Protein AF-A0A7M7N3H8-F1 (afdb_monomer_lite)

Sequence (214 aa):
MTVGVASDEKVKRPQATTSGSKRSLEVGPDAEATLEGIKQNFQKTQKTLAREALQDLERLDRDRQRVIKHKFQMITQSPLFEKTLLLLQSARAHQAGLVMNIDTDDEIKLSPWYMDLKASVEEVLGKYDPDVISIFNTLSHFSLEDGKSIPQAKEKLCLLVMSMPASDLLTIPMQLAIAFVLEEIFWAAPRALAQWLHHKKVPLIIDIDLQATT

Secondary structure (DSSP, 8-state):
------------PPP---------------HHHHHHHHHHHHHHHHHHHHHHHHHHHHHHHHHHHHHHHHHHHHHHT-HHHHHHHHHHHHHHHHHHHHSS---SS---PPPHHHHHHHHHHHHHH-TT-HHHHHHHHHHGGGTT--TTTSTTHHHHHHHHHHHS-HHHHTSHHHHHHHHHIIIIIT---TTHHHHHHHHHT----S-GGGSTT-

pLDDT: mean 78.33, std 19.15, range [34.19, 97.62]

Organism: Strongylocentrotus purpuratus (NCBI:txid7668)

Foldseek 3Di:
DDDDDDDDDDDDDDDDDDDDDDDDPDPDPDVVVVVVVVVVVVVVVVVVVVVVVVVVVVVVVVVVVVVVVVVVVVLVPPPVNVVVVVVVVVVVVVLVVVVPPPPDDDPLDFDPLLVVVQVVCCVPPNDDDPVVVVVNVVCVSCRNAALVNDPPPLVVLLVVVLPDDLVQVLDPVSLVVSLSCQCVGNVHDSCSSVVSCVVVVHDDPDPSVVPPPD

Radius of gyration: 34.9 Å; chains: 1; bounding box: 71×50×100 Å

Structure (mmCIF, N/CA/C/O backbone):
data_AF-A0A7M7N3H8-F1
#
_entry.id   AF-A0A7M7N3H8-F1
#
loop_
_atom_site.group_PDB
_atom_site.id
_atom_site.type_symbol
_atom_site.label_atom_id
_atom_site.label_alt_id
_atom_site.label_comp_id
_atom_site.label_asym_id
_atom_site.label_entity_id
_atom_site.label_seq_id
_atom_site.pdbx_PDB_ins_code
_atom_site.Cartn_x
_atom_site.Cartn_y
_atom_site.Cartn_z
_atom_site.occupancy
_atom_site.B_iso_or_equiv
_atom_site.auth_seq_id
_atom_site.auth_comp_id
_atom_site.auth_asym_id
_atom_site.auth_atom_id
_atom_site.pdbx_PDB_model_num
ATOM 1 N N . MET A 1 1 ? 1.313 27.446 36.545 1.00 42.88 1 MET A N 1
ATOM 2 C CA . MET A 1 1 ? -0.162 27.495 36.608 1.00 42.88 1 MET A CA 1
ATOM 3 C C . MET A 1 1 ? -0.603 26.502 37.663 1.00 42.88 1 MET A C 1
ATOM 5 O O . MET A 1 1 ? -0.357 25.315 37.513 1.00 42.88 1 MET A O 1
ATOM 9 N N . THR A 1 2 ? -1.115 27.013 38.773 1.00 37.91 2 THR A N 1
ATOM 10 C CA . THR A 1 2 ? -1.563 26.269 39.952 1.00 37.91 2 THR A CA 1
ATOM 11 C C . THR A 1 2 ? -3.013 25.835 39.753 1.00 37.91 2 THR A C 1
ATOM 13 O O . THR A 1 2 ? -3.874 26.677 39.513 1.00 37.91 2 THR A O 1
ATOM 16 N N . VAL A 1 3 ? -3.293 24.534 39.838 1.00 42.09 3 VAL A N 1
ATOM 17 C CA . VAL A 1 3 ? -4.665 24.006 39.850 1.00 42.09 3 VAL A CA 1
ATOM 18 C C . VAL A 1 3 ? -4.979 23.592 41.281 1.00 42.09 3 VAL A C 1
ATOM 20 O O . VAL A 1 3 ? -4.421 22.625 41.793 1.00 42.09 3 VAL A O 1
ATOM 23 N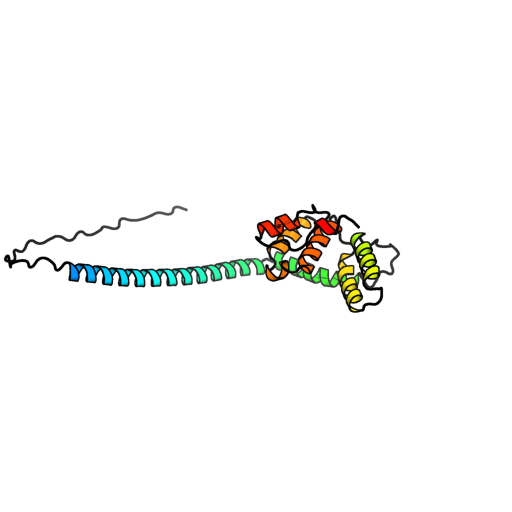 N . GLY A 1 4 ? -5.819 24.390 41.940 1.00 40.97 4 GLY A N 1
ATOM 24 C CA . GLY A 1 4 ? -6.391 24.081 43.245 1.00 40.97 4 GLY A CA 1
ATOM 25 C C . GLY A 1 4 ? -7.568 23.119 43.102 1.00 40.97 4 GLY A C 1
ATOM 26 O O . GLY A 1 4 ? -8.392 23.275 42.204 1.00 40.97 4 GLY A O 1
ATOM 27 N N . VAL A 1 5 ? -7.646 22.140 44.003 1.00 47.03 5 VAL A N 1
ATOM 28 C CA . VAL A 1 5 ? -8.788 21.230 44.140 1.00 47.03 5 VAL A CA 1
ATOM 29 C C . VAL A 1 5 ? -9.435 21.514 45.497 1.00 47.03 5 VAL A C 1
ATOM 31 O O . VAL A 1 5 ? -8.914 21.139 46.542 1.00 47.03 5 VAL A O 1
ATOM 34 N N . ALA A 1 6 ? -10.537 22.259 45.452 1.00 43.78 6 ALA A N 1
ATOM 35 C CA . ALA A 1 6 ? -11.574 22.376 46.481 1.00 43.78 6 ALA A CA 1
ATOM 36 C C . ALA A 1 6 ? -12.612 21.256 46.231 1.00 43.78 6 ALA A C 1
ATOM 38 O O . ALA A 1 6 ? -12.740 20.824 45.090 1.00 43.78 6 ALA A O 1
ATOM 39 N N . SER A 1 7 ? -13.433 20.737 47.142 1.00 47.06 7 SER A N 1
ATOM 40 C CA . SER A 1 7 ? -13.651 20.869 48.585 1.00 47.06 7 SER A CA 1
ATOM 41 C C . SER A 1 7 ? -14.563 19.697 49.002 1.00 47.06 7 SER A C 1
ATOM 43 O O . SER A 1 7 ? -15.235 19.102 48.162 1.00 47.06 7 SER A O 1
ATOM 45 N N . ASP A 1 8 ? -14.587 19.410 50.303 1.00 47.62 8 ASP A N 1
ATOM 46 C CA . ASP A 1 8 ? -15.389 18.402 51.008 1.00 47.62 8 ASP A CA 1
ATOM 47 C C . ASP A 1 8 ? -16.876 18.310 50.617 1.00 47.62 8 ASP A C 1
ATOM 49 O O . ASP A 1 8 ? -17.642 19.267 50.765 1.00 47.62 8 ASP A O 1
ATOM 53 N N . GLU A 1 9 ? -17.322 17.097 50.280 1.00 50.28 9 GLU A N 1
ATOM 54 C CA . GLU A 1 9 ? -18.738 16.734 50.197 1.00 50.28 9 GLU A CA 1
ATOM 55 C C . GLU A 1 9 ? -19.201 16.149 51.546 1.00 50.28 9 GLU A C 1
ATOM 57 O O . GLU A 1 9 ? -18.978 14.985 51.887 1.00 50.28 9 GLU A O 1
ATOM 62 N N . LYS A 1 10 ? -19.831 17.000 52.366 1.00 46.31 10 LYS A N 1
ATOM 63 C CA . LYS A 1 10 ? -20.454 16.625 53.645 1.00 46.31 10 LYS A CA 1
ATOM 64 C C . LYS A 1 10 ? -21.673 15.726 53.413 1.00 46.31 10 LYS A C 1
ATOM 66 O O . LYS A 1 10 ? -22.776 16.211 53.162 1.00 46.31 10 LYS A O 1
ATOM 71 N N . VAL A 1 11 ? -21.502 14.424 53.616 1.00 50.16 11 VAL A N 1
ATOM 72 C CA . VAL A 1 11 ? -22.606 13.459 53.715 1.00 50.16 11 VAL A CA 1
ATOM 73 C C . VAL A 1 11 ? -23.417 13.726 54.991 1.00 50.16 11 VAL A C 1
ATOM 75 O O . VAL A 1 11 ? -22.941 13.562 56.116 1.00 50.16 11 VAL A O 1
ATOM 78 N N . LYS A 1 12 ? -24.668 14.164 54.819 1.00 48.69 12 LYS A N 1
ATOM 79 C CA . LYS A 1 12 ? -25.610 14.483 55.900 1.00 48.69 12 LYS A CA 1
ATOM 80 C C . LYS A 1 12 ? -26.291 13.193 56.383 1.00 48.69 12 LYS A C 1
ATOM 82 O O . LYS A 1 12 ? -27.132 12.629 55.691 1.00 48.69 12 LYS A O 1
ATOM 87 N N . ARG A 1 13 ? -25.912 12.716 57.572 1.00 45.25 13 ARG A N 1
ATOM 88 C CA . ARG A 1 13 ? -26.515 11.548 58.244 1.00 45.25 13 ARG A CA 1
ATOM 89 C C . ARG A 1 13 ? -27.945 11.885 58.716 1.00 45.25 13 ARG A C 1
ATOM 91 O O . ARG A 1 13 ? -28.103 12.915 59.375 1.00 45.25 13 ARG A O 1
ATOM 98 N N . PRO A 1 14 ? -28.973 11.058 58.451 1.00 46.44 14 PRO A N 1
ATOM 99 C CA . PRO A 1 14 ? -30.301 11.264 59.027 1.00 46.44 14 PRO A CA 1
ATOM 100 C C . PRO A 1 14 ? -30.303 10.955 60.531 1.00 46.44 14 PRO A C 1
ATOM 102 O O . PRO A 1 14 ? -29.773 9.930 60.962 1.00 46.44 14 PRO A O 1
ATOM 105 N N . GLN A 1 15 ? -30.907 11.843 61.325 1.00 49.59 15 GLN A N 1
ATOM 106 C CA . GLN A 1 15 ? -31.220 11.613 62.736 1.00 49.59 15 GLN A CA 1
ATOM 107 C C . GLN A 1 15 ? -32.468 10.730 62.846 1.00 49.59 15 GLN A C 1
ATOM 109 O O . GLN A 1 15 ? -33.506 11.052 62.272 1.00 49.59 15 GLN A O 1
ATOM 114 N N . ALA A 1 16 ? -32.368 9.634 63.596 1.00 42.56 16 ALA A N 1
ATOM 115 C CA . ALA A 1 16 ? -33.508 8.799 63.947 1.00 42.56 16 ALA A CA 1
ATOM 116 C C . ALA A 1 16 ? -34.225 9.402 65.163 1.00 42.56 16 ALA A C 1
ATOM 118 O O . ALA A 1 16 ? -33.671 9.447 66.262 1.00 42.56 16 ALA A O 1
ATOM 119 N N . THR A 1 17 ? -35.454 9.871 64.959 1.00 45.34 17 THR A N 1
ATOM 120 C CA . THR A 1 17 ? -36.384 10.226 66.029 1.00 45.34 17 THR A CA 1
ATOM 121 C C . THR A 1 17 ? -37.061 8.965 66.553 1.00 45.34 17 THR A C 1
ATOM 123 O O . THR A 1 17 ? -37.659 8.181 65.817 1.00 45.34 17 THR A O 1
ATOM 126 N N . THR A 1 18 ? -36.942 8.764 67.858 1.00 47.72 18 THR A N 1
ATOM 127 C CA . THR A 1 18 ? -37.649 7.754 68.635 1.00 47.72 18 THR A CA 1
ATOM 128 C C . THR A 1 18 ? -39.117 8.152 68.780 1.00 47.72 18 THR A C 1
ATOM 130 O O . THR A 1 18 ? -39.447 9.190 69.345 1.00 47.72 18 THR A O 1
ATOM 133 N N . SER A 1 19 ? -40.017 7.309 68.281 1.00 44.16 19 SER A N 1
ATOM 134 C CA . SER A 1 19 ? -41.453 7.384 68.547 1.00 44.16 19 SER A CA 1
ATOM 135 C C . SER A 1 19 ? -41.984 5.958 68.607 1.00 44.16 19 SER A C 1
ATOM 137 O O . SER A 1 19 ? -41.937 5.218 67.625 1.00 44.16 19 SER A O 1
ATOM 139 N N . GLY A 1 20 ? -42.382 5.546 69.810 1.00 49.34 20 GLY A N 1
ATOM 140 C CA . GLY A 1 20 ? -42.853 4.201 70.099 1.00 49.34 20 GLY A CA 1
ATOM 141 C C . GLY A 1 20 ? -44.147 3.896 69.355 1.00 49.34 20 GLY A C 1
ATOM 142 O O . GLY A 1 20 ? -45.139 4.608 69.497 1.00 49.34 20 GLY A O 1
ATOM 143 N N . SER A 1 21 ? -44.142 2.795 68.610 1.00 42.41 21 SER A N 1
ATOM 144 C CA . SER A 1 21 ? -45.344 2.209 68.033 1.00 42.41 21 SER A CA 1
ATOM 145 C C . SER A 1 21 ? -45.454 0.746 68.446 1.00 42.41 21 SER A C 1
ATOM 147 O O . SER A 1 21 ? -44.468 0.017 68.559 1.00 42.41 21 SER A O 1
ATOM 149 N N . LYS A 1 22 ? -46.684 0.372 68.778 1.00 47.50 22 LYS A N 1
ATOM 150 C CA . LYS A 1 22 ? -47.100 -0.857 69.449 1.00 47.50 22 LYS A CA 1
ATOM 151 C C . LYS A 1 22 ? -46.698 -2.100 68.647 1.00 47.50 22 LYS A C 1
ATOM 153 O O . LYS A 1 22 ? -46.965 -2.178 67.450 1.00 47.50 22 LYS A O 1
ATOM 158 N N . ARG A 1 23 ? -46.126 -3.089 69.351 1.00 51.66 23 ARG A N 1
ATOM 159 C CA . ARG A 1 23 ? -45.891 -4.463 68.874 1.00 51.66 23 ARG A CA 1
ATOM 160 C C . ARG A 1 23 ? -47.193 -5.045 68.324 1.00 51.66 23 ARG A C 1
ATOM 162 O O . ARG A 1 23 ? -48.060 -5.466 69.085 1.00 51.66 23 ARG A O 1
ATOM 169 N N . SER A 1 24 ? -47.289 -5.054 67.004 1.00 47.75 24 SER A N 1
ATOM 170 C CA . SER A 1 24 ? -48.175 -5.931 66.245 1.00 47.75 24 SER A CA 1
ATOM 171 C C . SER A 1 24 ? -47.326 -7.139 65.854 1.00 47.75 24 SER A C 1
ATOM 173 O O . SER A 1 24 ? -46.154 -6.954 65.534 1.00 47.75 24 SER A O 1
ATOM 175 N N . LEU A 1 25 ? -47.867 -8.355 65.960 1.00 47.16 25 LEU A N 1
ATOM 176 C CA . LEU A 1 25 ? -47.174 -9.590 65.583 1.00 47.16 25 LEU A CA 1
ATOM 177 C C . LEU A 1 25 ? -46.591 -9.450 64.168 1.00 47.16 25 LEU A C 1
ATOM 179 O O . LEU A 1 25 ? -47.339 -9.365 63.195 1.00 47.16 25 LEU A O 1
ATOM 183 N N . GLU A 1 26 ? -45.263 -9.404 64.074 1.00 52.59 26 GLU A N 1
ATOM 184 C CA . GLU A 1 26 ? -44.542 -9.357 62.807 1.00 52.59 26 GLU A CA 1
ATOM 185 C C . GLU A 1 26 ? -44.658 -10.723 62.132 1.00 52.59 26 GLU A C 1
ATOM 187 O O . GLU A 1 26 ? -44.003 -11.696 62.508 1.00 52.59 26 GLU A O 1
ATOM 192 N N . VAL A 1 27 ? -45.530 -10.793 61.128 1.00 59.12 27 VAL A N 1
ATOM 193 C CA . VAL A 1 27 ? -45.396 -11.759 60.041 1.00 59.12 27 VAL A CA 1
ATOM 194 C C . VAL A 1 27 ? -44.020 -11.492 59.435 1.00 59.12 27 VAL A C 1
ATOM 196 O O . VAL A 1 27 ? -43.773 -10.391 58.940 1.00 59.12 27 VAL A O 1
ATOM 199 N N . GLY A 1 28 ? -43.102 -12.451 59.578 1.00 61.66 28 GLY A N 1
ATOM 200 C CA . GLY A 1 28 ? -41.735 -12.322 59.081 1.00 61.66 28 GLY A CA 1
ATOM 201 C C . GLY A 1 28 ? -41.738 -11.882 57.613 1.00 61.66 28 GLY A C 1
ATOM 202 O O . GLY A 1 28 ? -42.626 -12.307 56.870 1.00 61.66 28 GLY A O 1
ATOM 203 N N . PRO A 1 29 ? -40.803 -11.006 57.203 1.00 64.75 29 PRO A N 1
ATOM 204 C CA . PRO A 1 29 ? -40.771 -10.477 55.849 1.00 64.75 29 PRO A CA 1
ATOM 205 C C . PRO A 1 29 ? -40.782 -11.639 54.863 1.00 64.75 29 PRO A C 1
ATOM 207 O O . PRO A 1 29 ? -39.933 -12.528 54.931 1.00 64.75 29 PRO A O 1
ATOM 210 N N . ASP A 1 30 ? -41.782 -11.634 53.988 1.00 79.69 30 ASP A N 1
ATOM 211 C CA . ASP A 1 30 ? -41.955 -12.657 52.973 1.00 79.69 30 ASP A CA 1
ATOM 212 C C . ASP A 1 30 ? -40.698 -12.679 52.089 1.00 79.69 30 ASP A C 1
ATOM 214 O O . ASP A 1 30 ? -40.379 -11.726 51.361 1.00 79.69 30 ASP A O 1
ATOM 218 N N . ALA A 1 31 ? -39.908 -13.741 52.251 1.00 83.06 31 ALA A N 1
ATOM 219 C CA . ALA A 1 31 ? -38.607 -13.886 51.611 1.00 83.06 31 ALA A CA 1
ATOM 220 C C . ALA A 1 31 ? -38.750 -13.884 50.083 1.00 83.06 31 ALA A C 1
ATOM 222 O O . ALA A 1 31 ? -37.866 -13.398 49.374 1.00 83.06 31 ALA A O 1
ATOM 223 N N . GLU A 1 32 ? -39.889 -14.365 49.584 1.00 84.19 32 GLU A N 1
ATOM 224 C CA . GLU A 1 32 ? -40.189 -14.456 48.162 1.00 84.19 32 GLU A CA 1
ATOM 225 C C . GLU A 1 32 ? -40.491 -13.073 47.564 1.00 84.19 32 GLU A C 1
ATOM 227 O O . GLU A 1 32 ? -39.907 -12.690 46.547 1.00 84.19 32 GLU A O 1
ATOM 232 N N . ALA A 1 33 ? -41.283 -12.253 48.264 1.00 85.50 33 ALA A N 1
ATOM 233 C CA . ALA A 1 33 ? -41.541 -10.864 47.878 1.00 85.50 33 ALA A CA 1
ATOM 234 C C . ALA A 1 33 ? -40.261 -10.006 47.895 1.00 85.50 33 ALA A C 1
ATOM 236 O O . ALA A 1 33 ? -40.048 -9.159 47.021 1.00 85.50 33 ALA A O 1
ATOM 237 N N . THR A 1 34 ? -39.373 -10.253 48.862 1.00 87.88 34 THR A N 1
ATOM 238 C CA . THR A 1 34 ? -38.080 -9.558 48.961 1.00 87.88 34 THR A CA 1
ATOM 239 C C . THR A 1 34 ? -37.160 -9.928 47.795 1.00 87.88 34 THR A C 1
ATOM 241 O O . THR A 1 34 ? -36.543 -9.050 47.186 1.00 87.88 34 THR A O 1
ATOM 244 N N . LEU A 1 35 ? -37.098 -11.215 47.435 1.00 91.12 35 LEU A N 1
ATOM 245 C CA . LEU A 1 35 ? -36.308 -11.703 46.305 1.00 91.12 35 LEU A CA 1
ATOM 246 C C . LEU A 1 35 ? -36.791 -11.105 44.976 1.00 91.12 35 LEU A C 1
ATOM 248 O O . LEU A 1 35 ? -35.974 -10.680 44.155 1.00 91.12 35 LEU A O 1
ATOM 252 N N . GLU A 1 36 ? -38.105 -11.034 44.771 1.00 92.44 36 GLU A N 1
ATOM 253 C CA . GLU A 1 36 ? -38.679 -10.473 43.548 1.00 92.44 36 GLU A CA 1
ATOM 254 C C . GLU A 1 36 ? -38.426 -8.960 43.445 1.00 92.44 36 GLU A C 1
ATOM 256 O O . GLU A 1 36 ? -38.064 -8.452 42.379 1.00 92.44 36 GLU A O 1
ATOM 261 N N . GLY A 1 37 ? -38.479 -8.245 44.574 1.00 93.50 37 GLY A N 1
ATOM 262 C CA . GLY A 1 37 ? -38.067 -6.843 44.655 1.00 93.50 37 GLY A CA 1
ATOM 263 C C . GLY A 1 37 ? -36.597 -6.633 44.269 1.00 93.50 37 GLY A C 1
ATOM 264 O O . GLY A 1 37 ? -36.278 -5.721 43.501 1.00 93.50 37 GLY A O 1
ATOM 265 N N . ILE A 1 38 ? -35.696 -7.506 44.733 1.00 94.88 38 ILE A N 1
ATOM 266 C CA . ILE A 1 38 ? -34.271 -7.459 44.370 1.00 94.88 38 ILE A CA 1
ATOM 267 C C . ILE A 1 38 ? -34.078 -7.720 42.872 1.00 94.88 38 ILE A C 1
ATOM 269 O O . ILE A 1 38 ? -33.338 -6.977 42.225 1.00 94.88 38 ILE A O 1
ATOM 273 N N . LYS A 1 39 ? -34.766 -8.712 42.289 1.00 95.25 39 LYS A N 1
ATOM 274 C CA . LYS A 1 39 ? -34.696 -8.992 40.843 1.00 95.25 39 LYS A CA 1
ATOM 275 C C . LYS A 1 39 ? -35.168 -7.807 40.008 1.00 95.25 39 LYS A C 1
ATOM 277 O O . LYS A 1 39 ? -34.484 -7.421 39.059 1.00 95.25 39 LYS A O 1
ATOM 282 N N . GLN A 1 40 ? -36.300 -7.199 40.364 1.00 96.19 40 GLN A N 1
ATOM 283 C CA . GLN A 1 40 ? -36.806 -6.022 39.655 1.00 96.19 40 GLN A CA 1
ATOM 284 C C . GLN A 1 40 ? -35.849 -4.834 39.762 1.00 96.19 40 GLN A C 1
ATOM 286 O O . GLN A 1 40 ? -35.605 -4.149 38.766 1.00 96.19 40 GLN A O 1
ATOM 291 N N . ASN A 1 41 ? -35.277 -4.598 40.945 1.00 96.00 41 ASN A N 1
ATOM 292 C CA . ASN A 1 41 ? -34.286 -3.543 41.138 1.00 96.00 41 ASN A CA 1
ATOM 293 C C . ASN A 1 41 ? -33.024 -3.811 40.316 1.00 96.00 41 ASN A C 1
ATOM 295 O O . ASN A 1 41 ? -32.553 -2.912 39.625 1.00 96.00 41 ASN A O 1
ATOM 299 N N . PHE A 1 42 ? -32.529 -5.050 40.300 1.00 96.94 42 PHE A N 1
ATOM 300 C CA . PHE A 1 42 ? -31.380 -5.436 39.487 1.00 96.94 42 PHE A CA 1
ATOM 301 C C . PHE A 1 42 ? -31.636 -5.214 37.992 1.00 96.94 42 PHE A C 1
ATOM 303 O O . PHE A 1 42 ? -30.812 -4.601 37.318 1.00 96.94 42 PHE A O 1
ATOM 310 N N . GLN A 1 43 ? -32.799 -5.621 37.474 1.00 96.56 43 GLN A N 1
ATOM 311 C CA . GLN A 1 43 ? -33.161 -5.392 36.071 1.00 96.56 43 GLN A CA 1
ATOM 312 C C . GLN A 1 43 ? -33.277 -3.901 35.728 1.00 96.56 43 GLN A C 1
ATOM 314 O O . GLN A 1 43 ? -32.887 -3.488 34.634 1.00 96.56 43 GLN A O 1
ATOM 319 N N . LYS A 1 44 ? -33.803 -3.077 36.643 1.00 96.88 44 LYS A N 1
ATOM 320 C CA . LYS A 1 44 ? -33.842 -1.618 36.465 1.00 96.88 44 LYS A CA 1
ATOM 321 C C . LYS A 1 44 ? -32.432 -1.043 36.401 1.00 96.88 44 LYS A C 1
ATOM 323 O O . LYS A 1 44 ? -32.124 -0.341 35.443 1.00 96.88 44 LYS A O 1
ATOM 328 N N . THR A 1 45 ? -31.570 -1.393 37.354 1.00 96.75 45 THR A N 1
ATOM 329 C CA . THR A 1 45 ? -30.170 -0.948 37.379 1.00 96.75 45 THR A CA 1
ATOM 330 C C . THR A 1 45 ? -29.421 -1.391 36.126 1.00 96.75 45 THR A C 1
ATOM 332 O O . THR A 1 45 ? -28.739 -0.582 35.507 1.00 96.75 45 THR A O 1
ATOM 335 N N . GLN A 1 46 ? -29.608 -2.639 35.688 1.00 97.62 46 GLN A N 1
ATOM 336 C CA . GLN A 1 46 ? -29.007 -3.171 34.466 1.00 97.62 46 GLN A CA 1
ATOM 337 C C . GLN A 1 46 ? -29.422 -2.364 33.227 1.00 97.62 46 GLN A C 1
ATOM 339 O O . GLN A 1 46 ? -28.575 -2.015 32.407 1.00 97.62 46 GLN A O 1
ATOM 344 N N . LYS A 1 47 ? -30.714 -2.033 33.091 1.00 97.12 47 LYS A N 1
ATOM 345 C CA . LYS A 1 47 ? -31.219 -1.219 31.972 1.00 97.12 47 LYS A CA 1
ATOM 346 C C . LYS A 1 47 ? -30.685 0.211 32.007 1.00 97.12 47 LYS A C 1
ATOM 348 O O . LYS A 1 47 ? -30.361 0.751 30.951 1.00 97.12 47 LYS A O 1
ATOM 353 N N . THR A 1 48 ? -30.594 0.818 33.189 1.00 97.31 48 THR A N 1
ATOM 354 C CA . THR A 1 48 ? -30.025 2.164 33.354 1.00 97.31 48 THR A CA 1
ATOM 355 C C . THR A 1 48 ? -28.554 2.180 32.955 1.00 97.31 48 THR A C 1
ATOM 357 O O . THR A 1 48 ? -28.170 2.979 32.107 1.00 97.31 48 THR A O 1
ATOM 360 N N . LEU A 1 49 ? -27.766 1.228 33.459 1.00 96.81 49 LEU A N 1
ATOM 361 C CA . LEU A 1 49 ? -26.335 1.137 33.174 1.00 96.81 49 LEU A CA 1
ATOM 362 C C . LEU A 1 49 ? -26.055 0.870 31.687 1.00 96.81 49 LEU A C 1
ATOM 364 O O . LEU A 1 49 ? -25.161 1.473 31.103 1.00 96.81 49 LEU A O 1
ATOM 368 N N . ALA A 1 50 ? -26.859 0.020 31.039 1.00 96.62 50 ALA A N 1
ATOM 369 C CA . ALA A 1 50 ? -26.756 -0.212 29.598 1.00 96.62 50 ALA A CA 1
ATOM 370 C C . ALA A 1 50 ? -27.058 1.055 28.779 1.00 96.62 50 ALA A C 1
ATOM 372 O O . ALA A 1 50 ? -26.392 1.323 27.780 1.00 96.62 50 ALA A O 1
ATOM 373 N N . ARG A 1 51 ? -28.050 1.852 29.199 1.00 97.50 51 ARG A N 1
ATOM 374 C CA . ARG A 1 51 ? -28.385 3.120 28.540 1.00 97.50 51 ARG A CA 1
ATOM 375 C C . ARG A 1 51 ? -27.269 4.153 28.702 1.00 97.50 51 ARG A C 1
ATOM 377 O O . ARG A 1 51 ? -26.937 4.816 27.725 1.00 97.50 51 ARG A O 1
ATOM 384 N N . GLU A 1 52 ? -26.704 4.276 29.898 1.00 96.75 52 GLU A N 1
ATOM 385 C CA . GLU A 1 52 ? -25.577 5.178 30.170 1.00 96.75 52 GLU A CA 1
ATOM 386 C C . GLU A 1 52 ? -24.348 4.790 29.338 1.00 96.75 52 GLU A C 1
ATOM 388 O O . GLU A 1 52 ? -23.790 5.636 28.645 1.00 96.75 52 GLU A O 1
ATOM 393 N N . ALA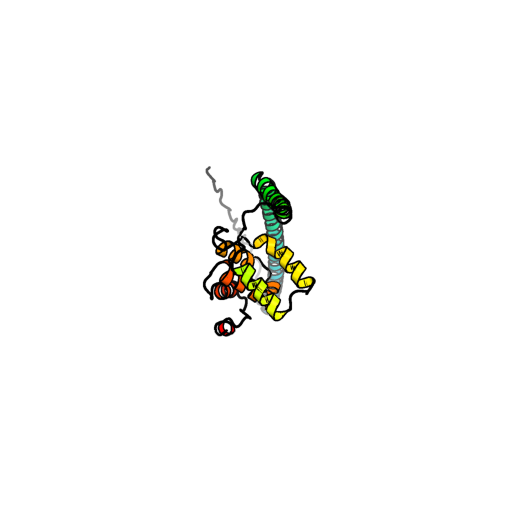 A 1 53 ? -24.008 3.498 29.282 1.00 96.69 53 ALA A N 1
ATOM 394 C CA . ALA A 1 53 ? -22.896 3.008 28.469 1.00 96.69 53 ALA A CA 1
ATOM 395 C C . ALA A 1 53 ? -23.068 3.315 26.968 1.00 96.69 53 ALA A C 1
ATOM 397 O O . ALA A 1 53 ? -22.107 3.687 26.295 1.00 96.69 53 ALA A O 1
ATOM 398 N N . LEU A 1 54 ? -24.290 3.191 26.434 1.00 96.50 54 LEU A N 1
ATOM 399 C CA . LEU A 1 54 ? -24.581 3.550 25.041 1.00 96.50 54 LEU A CA 1
ATOM 400 C C . LEU A 1 54 ? -24.441 5.057 24.794 1.00 96.50 54 LEU A C 1
ATOM 402 O O . LEU A 1 54 ? -23.857 5.456 23.788 1.00 96.50 54 LEU A O 1
ATOM 406 N N . GLN A 1 55 ? -24.925 5.894 25.714 1.00 97.44 55 GLN A N 1
ATOM 407 C CA . GLN A 1 55 ? -24.764 7.347 25.607 1.00 97.44 55 GLN A CA 1
ATOM 408 C C . GLN A 1 55 ? -23.293 7.771 25.666 1.00 97.44 55 GLN A C 1
ATOM 410 O O . GLN A 1 55 ? -22.879 8.645 24.902 1.00 97.44 55 GLN A O 1
ATOM 415 N N . ASP A 1 56 ? -22.494 7.133 26.519 1.00 96.38 56 ASP A N 1
ATOM 416 C CA . ASP A 1 56 ? -21.060 7.400 26.613 1.00 96.38 56 ASP A CA 1
ATOM 417 C C . ASP A 1 56 ? -20.313 6.971 25.349 1.00 96.38 56 ASP A C 1
ATOM 419 O O . ASP A 1 56 ? -19.459 7.713 24.861 1.00 96.38 56 ASP A O 1
ATOM 423 N N . LEU A 1 57 ? -20.671 5.826 24.759 1.00 95.44 57 LEU A N 1
ATOM 424 C CA . LEU A 1 57 ? -20.129 5.400 23.467 1.00 95.44 57 LEU A CA 1
ATOM 425 C C . LEU A 1 57 ? -20.442 6.414 22.360 1.00 95.44 57 LEU A C 1
ATOM 427 O O . LEU A 1 57 ? -19.541 6.820 21.625 1.00 95.44 57 LEU A O 1
ATOM 431 N N . GLU A 1 58 ? -21.687 6.884 22.268 1.00 96.62 58 GLU A N 1
ATOM 432 C CA . GLU A 1 58 ? -22.067 7.916 21.296 1.00 96.62 58 GLU A CA 1
ATOM 433 C C . GLU A 1 58 ? -21.354 9.251 21.538 1.00 96.62 58 GLU A C 1
ATOM 435 O O . GLU A 1 58 ? -21.051 9.986 20.593 1.00 96.62 58 GLU A O 1
ATOM 440 N N . ARG A 1 59 ? -21.115 9.608 22.803 1.00 97.44 59 ARG A N 1
ATOM 441 C CA . ARG A 1 59 ? -20.375 10.818 23.167 1.00 97.44 59 ARG A CA 1
ATOM 442 C C . ARG A 1 59 ? -18.911 10.703 22.752 1.00 97.44 59 ARG A C 1
ATOM 444 O O . ARG A 1 59 ? -18.392 11.629 22.127 1.00 97.44 59 ARG A O 1
ATOM 451 N N . LEU A 1 60 ? -18.273 9.570 23.044 1.00 94.88 60 LEU A N 1
ATOM 452 C CA . LEU A 1 60 ? -16.895 9.287 22.645 1.00 94.88 60 LEU A CA 1
ATOM 453 C C . LEU A 1 60 ? -16.729 9.320 21.127 1.00 94.88 60 LEU A C 1
ATOM 455 O O . LEU A 1 60 ? -15.746 9.878 20.639 1.00 94.88 60 LEU A O 1
ATOM 459 N N . ASP A 1 61 ? -17.688 8.783 20.372 1.00 91.94 61 ASP A N 1
ATOM 460 C CA . ASP A 1 61 ? -17.609 8.790 18.911 1.00 91.94 61 ASP A CA 1
ATOM 461 C C . ASP A 1 61 ? -17.751 10.211 18.335 1.00 91.94 61 ASP A C 1
ATOM 463 O O . ASP A 1 61 ? -16.968 10.632 17.478 1.00 91.94 61 ASP A O 1
ATOM 467 N N . ARG A 1 62 ? -18.662 11.022 18.892 1.00 96.25 62 ARG A N 1
ATOM 468 C CA . ARG A 1 62 ? -18.787 12.450 18.546 1.00 96.25 62 ARG A CA 1
ATOM 469 C C . ARG A 1 62 ? -17.512 13.239 18.848 1.00 96.25 62 ARG A C 1
ATOM 471 O O . ARG A 1 62 ? -17.072 14.042 18.019 1.00 96.25 62 ARG A O 1
ATOM 478 N N . ASP A 1 63 ? -16.900 13.019 20.008 1.00 93.12 63 ASP A N 1
ATOM 479 C CA . ASP A 1 63 ? -15.654 13.692 20.382 1.00 93.12 63 ASP A CA 1
ATOM 480 C C . ASP A 1 63 ? -14.478 13.224 19.507 1.00 93.12 63 ASP A C 1
ATOM 482 O O . ASP A 1 63 ? -13.696 14.055 19.035 1.00 93.12 63 ASP A O 1
ATOM 486 N N . ARG A 1 64 ? -14.401 11.927 19.176 1.00 92.69 64 ARG A N 1
ATOM 487 C CA . ARG A 1 64 ? -13.431 11.383 18.213 1.00 92.69 64 ARG A CA 1
ATOM 488 C C . ARG A 1 64 ? -13.557 12.069 16.854 1.00 92.69 64 ARG A C 1
ATOM 490 O O . ARG A 1 64 ? -12.550 12.530 16.313 1.00 92.69 64 ARG A O 1
ATOM 497 N N . GLN A 1 65 ? -14.769 12.178 16.311 1.00 91.75 65 GLN A N 1
ATOM 498 C CA . GLN A 1 65 ? -15.009 12.853 15.033 1.00 91.75 65 GLN A CA 1
ATOM 499 C C . GLN A 1 65 ? -14.606 14.333 15.085 1.00 91.75 65 GLN A C 1
ATOM 501 O O . GLN A 1 65 ? -13.976 14.833 14.149 1.00 91.75 65 GLN A O 1
ATOM 506 N N . ARG A 1 66 ? -14.891 15.032 16.194 1.00 93.81 66 ARG A N 1
ATOM 507 C CA . ARG A 1 66 ? -14.481 16.432 16.393 1.00 93.81 66 ARG A CA 1
ATOM 508 C C . ARG A 1 66 ? -12.959 16.582 16.386 1.00 93.81 66 ARG A C 1
ATOM 510 O O . ARG A 1 66 ? -12.441 17.466 15.705 1.00 93.81 66 ARG A O 1
ATOM 517 N N . VAL A 1 67 ? -12.244 15.708 17.096 1.00 92.12 67 VAL A N 1
ATOM 518 C CA . VAL A 1 67 ? -10.774 15.716 17.141 1.00 92.12 67 VAL A CA 1
ATOM 519 C C . VAL A 1 67 ? -10.180 15.417 15.768 1.00 92.12 67 VAL A C 1
ATOM 521 O O . VAL A 1 67 ? -9.252 16.108 15.355 1.00 92.12 67 VAL A O 1
ATOM 524 N N . ILE A 1 68 ? -10.715 14.432 15.041 1.00 90.75 68 ILE A N 1
ATOM 525 C CA . ILE A 1 68 ? -10.264 14.112 13.679 1.00 90.75 68 ILE A CA 1
ATOM 526 C C . ILE A 1 68 ? -10.458 15.319 12.764 1.00 90.75 68 ILE A C 1
ATOM 528 O O . ILE A 1 68 ? -9.509 15.727 12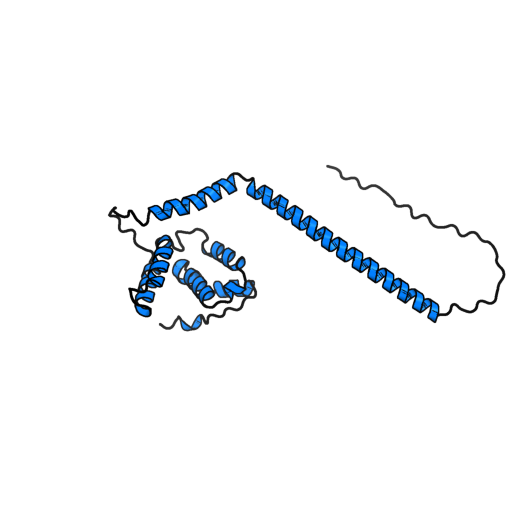.100 1.00 90.75 68 ILE A O 1
ATOM 532 N N . LYS A 1 69 ? -11.644 15.936 12.774 1.00 89.56 69 LYS A N 1
ATOM 533 C CA . LYS A 1 69 ? -11.937 17.118 11.954 1.00 89.56 69 LYS A CA 1
ATOM 534 C C . LYS A 1 69 ? -10.990 18.274 12.271 1.00 89.56 69 LYS A C 1
ATOM 536 O O . LYS A 1 69 ? -10.451 18.880 11.352 1.00 89.56 69 LYS A O 1
ATOM 541 N N . HIS A 1 70 ? -10.743 18.535 13.553 1.00 84.62 70 HIS A N 1
ATOM 542 C CA . HIS A 1 70 ? -9.813 19.575 13.983 1.00 84.62 70 HIS A CA 1
ATOM 543 C C . HIS A 1 70 ? -8.375 19.281 13.533 1.00 84.62 70 HIS A C 1
ATOM 545 O O . HIS A 1 70 ? -7.722 20.136 12.942 1.00 84.62 70 HIS A O 1
ATOM 551 N N . LYS A 1 71 ? -7.876 18.058 13.758 1.00 82.81 71 LYS A N 1
ATOM 552 C CA . LYS A 1 71 ? -6.533 17.649 13.314 1.00 82.81 71 LYS A CA 1
ATOM 553 C C . LYS A 1 71 ? -6.389 17.739 11.795 1.00 82.81 71 LYS A C 1
ATOM 555 O O . LYS A 1 71 ? -5.375 18.232 11.316 1.00 82.81 71 LYS A O 1
ATOM 560 N N . PHE A 1 72 ? -7.405 17.313 11.050 1.00 80.62 72 PHE A N 1
ATOM 561 C CA . PHE A 1 72 ? -7.410 17.389 9.593 1.00 80.62 72 PHE A CA 1
ATOM 562 C C . PHE A 1 72 ? -7.389 18.840 9.100 1.00 80.62 72 PHE A C 1
ATOM 564 O O . PHE A 1 72 ? -6.589 19.171 8.232 1.00 80.62 72 PHE A O 1
ATOM 571 N N . GLN A 1 73 ? -8.184 19.723 9.712 1.00 80.00 73 GLN A N 1
ATOM 572 C CA . GLN A 1 73 ? -8.176 21.155 9.399 1.00 80.00 73 GLN A CA 1
ATOM 573 C C . GLN A 1 73 ? -6.795 21.786 9.607 1.00 80.00 73 GLN A C 1
ATOM 575 O O . GLN A 1 73 ? -6.325 22.525 8.744 1.00 80.00 73 GLN A O 1
ATOM 580 N N . MET A 1 74 ? -6.114 21.441 10.703 1.00 76.00 74 MET A N 1
ATOM 581 C CA . MET A 1 74 ? -4.752 21.916 10.974 1.00 76.00 74 MET A CA 1
ATOM 582 C C . MET A 1 74 ? -3.734 21.416 9.937 1.00 76.00 74 MET A C 1
ATOM 584 O O . MET A 1 74 ? -2.807 22.144 9.593 1.00 76.00 74 MET A O 1
ATOM 588 N N . ILE A 1 75 ? -3.911 20.202 9.403 1.00 71.50 75 ILE A N 1
ATOM 589 C CA . ILE A 1 75 ? -3.063 19.668 8.325 1.00 71.50 75 ILE A CA 1
ATOM 590 C C . ILE A 1 75 ? -3.318 20.430 7.019 1.00 71.50 75 ILE A C 1
ATOM 592 O O . ILE A 1 75 ? -2.368 20.867 6.375 1.00 71.50 75 ILE A O 1
ATOM 596 N N . THR A 1 76 ? -4.585 20.649 6.654 1.00 61.25 76 THR A N 1
ATOM 597 C CA . THR A 1 76 ? -4.952 21.360 5.416 1.00 61.25 76 THR A CA 1
ATOM 598 C C . THR A 1 76 ? -4.572 22.839 5.417 1.00 61.25 76 THR A C 1
ATOM 600 O O . THR A 1 76 ? -4.357 23.400 4.352 1.00 61.25 76 THR A O 1
ATOM 603 N N . GLN A 1 77 ? -4.473 23.473 6.588 1.00 65.00 77 GLN A N 1
ATOM 604 C CA . GLN A 1 77 ? -4.074 24.881 6.713 1.00 65.00 77 GLN A CA 1
ATOM 605 C C . GLN A 1 77 ? -2.557 25.079 6.773 1.00 65.00 77 GLN A C 1
ATOM 607 O O . GLN A 1 77 ? -2.093 26.216 6.842 1.00 65.00 77 GLN A O 1
ATOM 612 N N . SER A 1 78 ? -1.767 24.003 6.763 1.00 70.62 78 SER A N 1
ATOM 613 C CA . SER A 1 78 ? -0.319 24.138 6.709 1.00 70.62 78 SER A CA 1
ATOM 614 C C . SER A 1 78 ? 0.098 24.533 5.287 1.00 70.62 78 SER A C 1
ATOM 616 O O . SER A 1 78 ? -0.067 23.724 4.371 1.00 70.62 78 SER A O 1
ATOM 618 N N . PRO A 1 79 ? 0.708 25.713 5.068 1.00 69.19 79 PRO A N 1
ATOM 619 C CA . PRO A 1 79 ? 1.204 26.114 3.747 1.00 69.19 79 PRO A CA 1
ATOM 620 C C . PRO A 1 79 ? 2.272 25.149 3.202 1.00 69.19 79 PRO A C 1
ATOM 622 O O . PRO A 1 79 ? 2.533 25.113 2.002 1.00 69.19 79 PRO A O 1
ATOM 625 N N . LEU A 1 80 ? 2.873 24.322 4.069 1.00 68.62 80 LEU A N 1
ATOM 626 C CA . LEU A 1 80 ? 3.760 23.237 3.656 1.00 68.62 80 LEU A CA 1
ATOM 627 C C . LEU A 1 80 ? 3.000 22.107 2.956 1.00 68.62 80 LEU A C 1
ATOM 629 O O . LEU A 1 80 ? 3.498 21.585 1.968 1.00 68.62 80 LEU A O 1
ATOM 633 N N . PHE A 1 81 ? 1.797 21.755 3.419 1.00 69.19 81 PHE A N 1
ATOM 634 C CA . PHE A 1 81 ? 0.992 20.693 2.811 1.00 69.19 81 PHE A CA 1
ATOM 635 C C . PHE A 1 81 ? 0.539 21.076 1.401 1.00 69.19 81 PHE A C 1
ATOM 637 O O . PHE A 1 81 ? 0.680 20.282 0.475 1.00 69.19 81 PHE A O 1
ATOM 644 N N . GLU A 1 82 ? 0.070 22.310 1.219 1.00 71.75 82 GLU A N 1
ATOM 645 C CA . GLU A 1 82 ? -0.343 22.826 -0.088 1.00 71.75 82 GLU A CA 1
ATOM 646 C C . GLU A 1 82 ? 0.845 22.915 -1.056 1.00 71.75 82 GLU A C 1
ATOM 648 O O . GLU A 1 82 ? 0.752 22.466 -2.196 1.00 71.75 82 GLU A O 1
ATOM 653 N N . LYS A 1 83 ? 2.013 23.371 -0.581 1.00 74.06 83 LYS A N 1
ATOM 654 C CA . LYS A 1 83 ? 3.247 23.381 -1.379 1.00 74.06 83 LYS A CA 1
ATOM 655 C C . LYS A 1 83 ? 3.709 21.970 -1.756 1.00 74.06 83 LYS A C 1
ATOM 657 O O . LYS A 1 83 ? 4.129 21.756 -2.889 1.00 74.06 83 LYS A O 1
ATOM 662 N N . THR A 1 84 ? 3.621 21.001 -0.844 1.00 74.38 84 THR A N 1
ATOM 663 C CA . THR A 1 84 ? 3.946 19.594 -1.127 1.00 74.38 84 THR A CA 1
ATOM 664 C C . THR A 1 84 ? 2.948 18.964 -2.098 1.00 74.38 84 THR A C 1
ATOM 666 O O . THR A 1 84 ? 3.365 18.234 -2.992 1.00 74.38 84 THR A O 1
ATOM 669 N N . LEU A 1 85 ? 1.652 19.270 -1.981 1.00 72.62 85 LEU A N 1
ATOM 670 C CA . LEU A 1 85 ? 0.636 18.825 -2.937 1.00 72.62 85 LEU A CA 1
ATOM 671 C C . LEU A 1 85 ? 0.871 19.413 -4.326 1.00 72.62 85 LEU A C 1
ATOM 673 O O . LEU A 1 85 ? 0.826 18.672 -5.303 1.00 72.62 85 LEU A O 1
ATOM 677 N N . LEU A 1 86 ? 1.170 20.709 -4.414 1.00 77.06 86 LEU A N 1
ATOM 678 C CA . LEU A 1 86 ? 1.509 21.360 -5.676 1.00 77.06 86 LEU A CA 1
ATOM 679 C C . LEU A 1 86 ? 2.781 20.769 -6.291 1.00 77.06 86 LEU A C 1
ATOM 681 O O . LEU A 1 86 ? 2.803 20.556 -7.495 1.00 77.06 86 LEU A O 1
ATOM 685 N N . LEU A 1 87 ? 3.798 20.440 -5.485 1.00 72.12 87 LEU A N 1
ATOM 686 C CA . LEU A 1 87 ? 5.005 19.742 -5.950 1.00 72.12 87 LEU A CA 1
ATOM 687 C C . LEU A 1 87 ? 4.708 18.323 -6.457 1.00 72.12 87 LEU A C 1
ATOM 689 O O . LEU A 1 87 ? 5.247 17.911 -7.478 1.00 72.12 87 LEU A O 1
ATOM 693 N N . LEU A 1 88 ? 3.838 17.571 -5.778 1.00 67.31 88 LEU A N 1
ATOM 694 C CA . LEU A 1 88 ? 3.406 16.242 -6.227 1.00 67.31 88 LEU A CA 1
ATOM 695 C C . LEU A 1 88 ? 2.594 16.313 -7.528 1.00 67.31 88 LEU A C 1
ATOM 697 O O . LEU A 1 88 ? 2.777 15.495 -8.429 1.00 67.31 88 LEU A O 1
ATOM 701 N N . GLN A 1 89 ? 1.711 17.303 -7.646 1.00 69.06 89 GLN A N 1
ATOM 702 C CA . GLN A 1 89 ? 0.916 17.534 -8.851 1.00 69.06 89 GLN A CA 1
ATOM 703 C C . GLN A 1 89 ? 1.778 18.038 -10.016 1.00 69.06 89 GLN A C 1
ATOM 705 O O . GLN A 1 89 ? 1.579 17.606 -11.151 1.00 69.06 89 GLN A O 1
ATOM 710 N N . SER A 1 90 ? 2.759 18.905 -9.753 1.00 65.31 90 SER A N 1
ATOM 711 C CA . SER A 1 90 ? 3.670 19.410 -10.780 1.00 65.31 90 SER A CA 1
ATOM 712 C C . SER A 1 90 ? 4.679 18.356 -11.230 1.00 65.31 90 SER A C 1
ATOM 714 O O . SER A 1 90 ? 4.959 18.291 -12.423 1.00 65.31 90 SER A O 1
ATOM 716 N N . ALA A 1 91 ? 5.147 17.470 -10.342 1.00 59.72 91 ALA A N 1
ATOM 717 C CA . ALA A 1 91 ? 5.983 16.326 -10.713 1.00 59.72 91 ALA A CA 1
ATOM 718 C C . ALA A 1 91 ? 5.284 15.426 -11.747 1.00 59.72 91 ALA A C 1
ATOM 720 O O . ALA A 1 91 ? 5.898 15.039 -12.740 1.00 59.72 91 ALA A O 1
ATOM 721 N N . ARG A 1 92 ? 3.972 15.193 -11.589 1.00 55.34 92 ARG A N 1
ATOM 722 C CA . ARG A 1 92 ? 3.161 14.451 -12.570 1.00 55.34 92 ARG A CA 1
ATOM 723 C C . ARG A 1 92 ? 3.100 15.149 -13.934 1.00 55.34 92 ARG A C 1
ATOM 725 O O . ARG A 1 92 ? 3.132 14.481 -14.962 1.00 55.34 92 ARG A O 1
ATOM 732 N N . ALA A 1 93 ? 3.024 16.479 -13.952 1.00 56.69 93 ALA A N 1
ATOM 733 C CA . ALA A 1 93 ? 2.988 17.262 -15.188 1.00 56.69 93 ALA A CA 1
ATOM 734 C C . ALA A 1 93 ? 4.369 17.391 -15.860 1.00 56.69 93 ALA A C 1
ATOM 736 O O . ALA A 1 93 ? 4.454 17.411 -17.083 1.00 56.69 93 ALA A O 1
ATOM 737 N N . HIS A 1 94 ? 5.452 17.469 -15.080 1.00 51.47 94 HIS A N 1
ATOM 738 C CA . HIS A 1 94 ? 6.816 17.623 -15.600 1.00 51.47 94 HIS A CA 1
ATOM 739 C C . HIS A 1 94 ? 7.406 16.299 -16.110 1.00 51.47 94 HIS A C 1
ATOM 741 O O . HIS A 1 94 ? 8.166 16.312 -17.073 1.00 51.47 94 HIS A O 1
ATOM 747 N N . GLN A 1 95 ? 7.015 15.151 -15.547 1.00 51.16 95 GLN A N 1
ATOM 748 C CA . GLN A 1 95 ? 7.468 13.840 -16.035 1.00 51.16 95 GLN A CA 1
ATOM 749 C C . GLN A 1 95 ? 6.756 13.384 -17.318 1.00 51.16 95 GLN A C 1
ATOM 751 O O . GLN A 1 95 ? 7.346 12.660 -18.116 1.00 51.16 95 GLN A O 1
ATOM 756 N N . ALA A 1 96 ? 5.529 13.855 -17.574 1.00 48.16 96 ALA A N 1
ATOM 757 C CA . ALA A 1 96 ? 4.825 13.581 -18.830 1.00 48.16 96 ALA A CA 1
ATOM 758 C C . ALA A 1 96 ? 5.502 14.239 -20.053 1.00 48.16 96 ALA A C 1
ATOM 760 O O . ALA A 1 96 ? 5.379 13.735 -21.166 1.00 48.16 96 ALA A O 1
ATOM 761 N N . GLY A 1 97 ? 6.237 15.342 -19.854 1.00 43.84 97 GLY A N 1
ATOM 762 C CA . GLY A 1 97 ? 6.965 16.042 -20.920 1.00 43.84 97 GLY A CA 1
ATOM 763 C C . GLY A 1 97 ? 8.355 15.477 -21.230 1.00 43.84 97 GLY A C 1
ATOM 764 O O . GLY A 1 97 ? 8.866 15.712 -22.322 1.00 43.84 97 GLY A O 1
ATOM 765 N N . LEU A 1 98 ? 8.961 14.721 -20.307 1.00 47.59 98 LEU A N 1
ATOM 766 C CA . LEU A 1 98 ? 10.314 14.176 -20.480 1.00 47.59 98 LEU A CA 1
ATOM 767 C C . LEU A 1 98 ? 10.363 12.899 -21.329 1.00 47.59 98 LEU A C 1
ATOM 769 O O . LEU A 1 98 ? 11.410 12.589 -21.880 1.00 47.59 98 LEU A O 1
ATOM 773 N N . VAL A 1 99 ? 9.249 12.175 -21.475 1.00 49.06 99 VAL A N 1
ATOM 774 C CA . VAL A 1 99 ? 9.234 10.905 -22.228 1.00 49.06 99 VAL A CA 1
ATOM 775 C C . VAL A 1 99 ? 9.062 11.116 -23.742 1.00 49.06 99 VAL A C 1
ATOM 777 O O . VAL A 1 99 ? 9.386 10.225 -24.516 1.00 49.06 99 VAL A O 1
ATOM 780 N N . MET A 1 100 ? 8.615 12.296 -24.191 1.00 44.12 100 MET A N 1
ATOM 781 C CA . MET A 1 100 ? 8.334 12.554 -25.617 1.00 44.12 100 MET A CA 1
ATOM 782 C C . MET A 1 100 ? 9.340 13.471 -26.332 1.00 44.12 100 MET A C 1
ATOM 784 O O . MET A 1 100 ? 9.208 13.662 -27.534 1.00 44.12 100 MET A O 1
ATOM 788 N N . ASN A 1 101 ? 10.341 14.023 -25.637 1.00 39.69 101 ASN A N 1
ATOM 789 C CA . ASN A 1 101 ? 11.369 14.894 -26.230 1.00 39.69 101 ASN A CA 1
ATOM 790 C C . ASN A 1 101 ? 12.783 14.437 -25.833 1.00 39.69 101 ASN A C 1
ATOM 792 O O . ASN A 1 101 ? 13.563 15.213 -25.284 1.00 39.69 101 ASN A O 1
ATOM 796 N N . ILE A 1 102 ? 13.115 13.171 -26.086 1.00 45.56 102 ILE A N 1
ATOM 797 C CA . ILE A 1 102 ? 14.505 12.695 -26.026 1.00 45.56 102 ILE A CA 1
ATOM 798 C C . ILE A 1 102 ? 15.047 12.724 -27.457 1.00 45.56 102 ILE A C 1
ATOM 800 O O . ILE A 1 102 ? 15.139 11.702 -28.123 1.00 45.56 102 ILE A O 1
ATOM 804 N N . ASP A 1 103 ? 15.349 13.935 -27.924 1.00 43.34 103 ASP A N 1
ATOM 805 C CA . ASP A 1 103 ? 16.130 14.203 -29.144 1.00 43.34 103 ASP A CA 1
ATOM 806 C C . ASP A 1 103 ? 17.541 14.717 -28.773 1.00 43.34 103 ASP A C 1
ATOM 808 O O . ASP A 1 103 ? 18.208 15.424 -29.524 1.00 43.34 103 ASP A O 1
ATOM 812 N N . THR A 1 104 ? 18.010 14.372 -27.571 1.00 43.56 104 THR A N 1
ATOM 813 C CA . THR A 1 104 ? 19.348 14.701 -27.061 1.00 43.56 104 THR A CA 1
ATOM 814 C C . THR A 1 104 ? 20.048 13.433 -26.592 1.00 43.56 104 THR A C 1
ATOM 816 O O . THR A 1 104 ? 19.865 13.024 -25.452 1.00 43.56 104 THR A O 1
ATOM 819 N N . ASP A 1 105 ? 20.739 12.794 -27.538 1.00 43.72 105 ASP A N 1
ATOM 820 C CA . ASP A 1 105 ? 22.105 12.216 -27.574 1.00 43.72 105 ASP A CA 1
ATOM 821 C C . ASP A 1 105 ? 22.857 11.736 -26.304 1.00 43.72 105 ASP A C 1
ATOM 823 O O . ASP A 1 105 ? 23.996 11.295 -26.417 1.00 43.72 105 ASP A O 1
ATOM 827 N N . ASP A 1 106 ? 22.260 11.746 -25.114 1.00 47.78 106 ASP A N 1
ATOM 828 C CA . ASP A 1 106 ? 22.752 10.994 -23.960 1.00 47.78 106 ASP A CA 1
ATOM 829 C C . ASP A 1 106 ? 21.824 9.788 -23.785 1.00 47.78 106 ASP A C 1
ATOM 831 O O . ASP A 1 106 ? 20.677 9.933 -23.362 1.00 47.78 106 ASP A O 1
ATOM 835 N N . GLU A 1 107 ? 22.290 8.589 -24.146 1.00 57.84 107 GLU A N 1
ATOM 836 C CA . GLU A 1 107 ? 21.575 7.329 -23.914 1.00 57.84 107 GLU A CA 1
ATOM 837 C C . GLU A 1 107 ? 21.296 7.164 -22.412 1.00 57.84 107 GLU A C 1
ATOM 839 O O . GLU A 1 107 ? 22.102 6.613 -21.656 1.00 57.84 107 GLU A O 1
ATOM 844 N N . ILE A 1 108 ? 20.146 7.661 -21.947 1.00 65.81 108 ILE A N 1
ATOM 845 C CA . ILE A 1 108 ? 19.707 7.466 -20.572 1.00 65.81 108 ILE A CA 1
ATOM 846 C C . ILE A 1 108 ? 19.432 5.972 -20.408 1.00 65.81 108 ILE A C 1
ATOM 848 O O . ILE A 1 108 ? 18.395 5.445 -20.817 1.00 65.81 108 ILE A O 1
ATOM 852 N N . LYS A 1 109 ? 20.409 5.279 -19.828 1.00 77.31 109 LYS A N 1
ATOM 853 C CA . LYS A 1 109 ? 20.357 3.839 -19.620 1.00 77.31 109 LYS A CA 1
ATOM 854 C C . LYS A 1 109 ? 19.218 3.501 -18.662 1.00 77.31 109 LYS A C 1
ATOM 856 O O . LYS A 1 109 ? 19.223 3.920 -17.507 1.00 77.31 109 LYS A O 1
ATOM 861 N N . LEU A 1 110 ? 18.264 2.721 -19.161 1.00 84.94 110 LEU A N 1
ATOM 862 C CA . LEU A 1 110 ? 17.152 2.192 -18.378 1.00 84.94 110 LEU A CA 1
ATOM 863 C C . LEU A 1 110 ? 17.668 1.285 -17.253 1.00 84.94 110 LEU A C 1
ATOM 865 O O . LEU A 1 110 ? 18.694 0.610 -17.400 1.00 84.94 110 LEU A O 1
ATOM 869 N N . SER A 1 111 ? 16.943 1.260 -16.137 1.00 87.06 111 SER A N 1
ATOM 870 C CA . SER A 1 111 ? 17.227 0.385 -15.006 1.00 87.06 111 SER A CA 1
ATOM 871 C C . SER A 1 111 ? 17.184 -1.087 -15.446 1.00 87.06 111 SER A C 1
ATOM 873 O O . SER A 1 111 ? 16.296 -1.460 -16.222 1.00 87.06 111 SER A O 1
ATOM 875 N N . PRO A 1 112 ? 18.096 -1.944 -14.944 1.00 89.31 112 PRO A N 1
ATOM 876 C CA . PRO A 1 112 ? 18.158 -3.357 -15.326 1.00 89.31 112 PRO A CA 1
ATOM 877 C C . PRO A 1 112 ? 16.824 -4.090 -15.150 1.00 89.31 112 PRO A C 1
ATOM 879 O O . PRO A 1 112 ? 16.348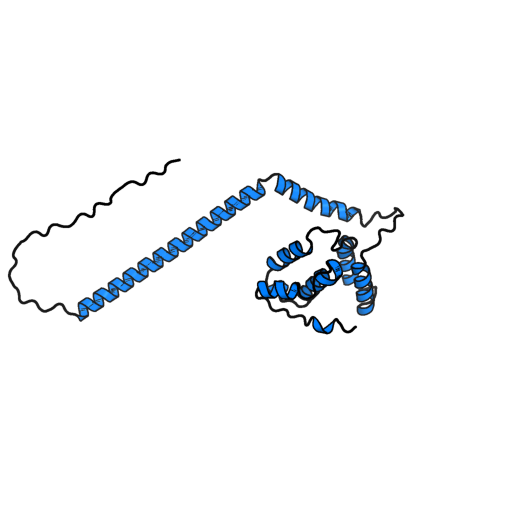 -4.709 -16.096 1.00 89.31 112 PRO A O 1
ATOM 882 N N . TRP A 1 113 ? 16.152 -3.889 -14.007 1.00 92.25 113 TRP A N 1
ATOM 883 C CA . TRP A 1 113 ? 14.865 -4.524 -13.700 1.00 92.25 113 TRP A CA 1
ATOM 884 C C . TRP A 1 113 ? 13.803 -4.283 -14.784 1.00 92.25 113 TRP A C 1
ATOM 886 O O . TRP A 1 113 ? 12.990 -5.157 -15.071 1.00 92.25 113 TRP A O 1
ATOM 896 N N . TYR A 1 114 ? 13.797 -3.095 -15.401 1.00 91.12 114 TYR A N 1
ATOM 897 C CA . TYR A 1 114 ? 12.811 -2.733 -16.416 1.00 91.12 114 TYR A CA 1
ATOM 898 C C . TYR A 1 114 ? 13.097 -3.445 -17.739 1.00 91.12 114 TYR A C 1
ATOM 900 O O . TYR A 1 114 ? 12.175 -3.907 -18.411 1.00 91.12 114 TYR A O 1
ATOM 908 N N . MET A 1 115 ? 14.378 -3.559 -18.097 1.00 90.50 115 MET A N 1
ATOM 909 C CA . MET A 1 115 ? 14.816 -4.285 -19.288 1.00 90.50 115 MET A CA 1
ATOM 910 C C . MET A 1 115 ? 14.540 -5.784 -19.150 1.00 90.50 115 MET A C 1
ATOM 912 O O . MET A 1 115 ? 13.998 -6.383 -20.078 1.00 90.50 115 MET A O 1
ATOM 916 N N . ASP A 1 116 ? 14.831 -6.354 -17.982 1.00 90.88 116 ASP A N 1
ATOM 917 C CA . ASP A 1 116 ? 14.626 -7.776 -17.691 1.00 90.88 116 ASP A CA 1
ATOM 918 C C . ASP A 1 116 ? 13.131 -8.127 -17.653 1.00 90.88 116 ASP A C 1
ATOM 920 O O . ASP A 1 116 ? 12.699 -9.119 -18.249 1.00 90.88 116 ASP A O 1
ATOM 924 N N . LEU A 1 117 ? 12.307 -7.264 -17.045 1.00 90.81 117 LEU A N 1
ATOM 925 C CA . LEU A 1 117 ? 10.851 -7.404 -17.056 1.00 90.81 117 LEU A CA 1
ATOM 926 C C . LEU A 1 117 ? 10.294 -7.342 -18.481 1.00 90.81 117 LEU A C 1
ATOM 928 O O . LEU A 1 117 ? 9.466 -8.169 -18.861 1.00 90.81 117 LEU A O 1
ATOM 932 N N . LYS A 1 118 ? 10.751 -6.376 -19.285 1.00 89.31 118 LYS A N 1
ATOM 933 C CA . LYS A 1 118 ? 10.318 -6.237 -20.677 1.00 89.31 118 LYS A CA 1
ATOM 934 C C . LYS A 1 118 ? 10.688 -7.465 -21.505 1.00 89.31 118 LYS A C 1
ATOM 936 O O . LYS A 1 118 ? 9.833 -7.976 -22.221 1.00 89.31 118 LYS A O 1
ATOM 941 N N . ALA A 1 119 ? 11.915 -7.966 -21.373 1.00 89.56 119 ALA A N 1
ATOM 942 C CA . ALA A 1 119 ? 12.362 -9.168 -22.071 1.00 89.56 119 ALA A CA 1
ATOM 943 C C . ALA A 1 119 ? 11.527 -10.400 -21.680 1.00 89.56 119 ALA A C 1
ATOM 945 O O . ALA A 1 119 ? 11.039 -11.108 -22.558 1.00 89.56 119 ALA A O 1
ATOM 946 N N . SER A 1 120 ? 11.287 -10.593 -20.379 1.00 89.19 120 SER A N 1
ATOM 947 C CA . SER A 1 120 ? 10.493 -11.716 -19.857 1.00 89.19 120 SER A CA 1
ATOM 948 C C . SER A 1 120 ? 9.049 -11.686 -20.363 1.00 89.19 120 SER A C 1
ATOM 950 O O . SER A 1 120 ? 8.484 -12.707 -20.749 1.00 89.19 120 SER A O 1
ATOM 952 N N . VAL A 1 121 ? 8.430 -10.504 -20.402 1.00 87.50 121 VAL A N 1
ATOM 953 C CA . VAL A 1 121 ? 7.056 -10.365 -20.901 1.00 87.50 121 VAL A CA 1
ATOM 954 C C . VAL A 1 121 ? 6.986 -10.552 -22.419 1.00 87.50 121 VAL A C 1
ATOM 956 O O . VAL A 1 121 ? 6.063 -11.208 -22.902 1.00 87.50 121 VAL A O 1
ATOM 959 N N . GLU A 1 122 ? 7.958 -10.028 -23.174 1.00 87.62 122 GLU A N 1
ATOM 960 C CA . GLU A 1 122 ? 8.040 -10.240 -24.625 1.00 87.62 122 GLU A CA 1
ATOM 961 C C . GLU A 1 122 ? 8.213 -11.724 -24.988 1.00 87.62 122 GLU A C 1
ATOM 963 O O . GLU A 1 122 ? 7.692 -12.154 -26.018 1.00 87.62 122 GLU A O 1
ATOM 968 N N . GLU A 1 123 ? 8.899 -12.505 -24.151 1.00 88.31 123 GLU A N 1
ATOM 969 C CA . GLU A 1 123 ? 9.055 -13.952 -24.323 1.00 88.31 123 GLU A CA 1
ATOM 970 C C . GLU A 1 123 ? 7.746 -14.717 -24.073 1.00 88.31 123 GLU A C 1
ATOM 972 O O . GLU A 1 123 ? 7.391 -15.601 -24.852 1.00 88.31 123 GLU A O 1
ATOM 977 N N . VAL A 1 124 ? 7.002 -14.363 -23.019 1.00 86.44 124 VAL A N 1
ATOM 978 C CA . VAL A 1 124 ? 5.790 -15.097 -22.608 1.00 86.44 124 VAL A CA 1
ATOM 979 C C . VAL A 1 124 ? 4.555 -14.712 -23.429 1.00 86.44 124 VAL A C 1
ATOM 981 O O . VAL A 1 124 ? 3.771 -15.584 -23.804 1.00 86.44 124 VAL A O 1
ATOM 984 N N . LEU A 1 125 ? 4.350 -13.417 -23.690 1.00 82.69 125 LEU A N 1
ATOM 985 C CA . LEU A 1 125 ? 3.123 -12.884 -24.304 1.00 82.69 125 LEU A CA 1
ATOM 986 C C . LEU A 1 125 ? 3.321 -12.394 -25.748 1.00 82.69 125 LEU A C 1
ATOM 988 O O . LEU A 1 125 ? 2.345 -12.186 -26.468 1.00 82.69 125 LEU A O 1
ATOM 992 N N . GLY A 1 126 ? 4.568 -12.245 -26.204 1.00 78.12 126 GLY A N 1
ATOM 993 C CA . GLY A 1 126 ? 4.890 -11.690 -27.519 1.00 78.12 126 GLY A CA 1
ATOM 994 C C . GLY A 1 126 ? 4.902 -10.154 -27.554 1.00 78.12 126 GLY A C 1
ATOM 995 O O . GLY A 1 126 ? 4.422 -9.466 -26.659 1.00 78.12 126 GLY A O 1
ATOM 996 N N . LYS A 1 127 ? 5.471 -9.585 -28.626 1.00 76.81 127 LYS A N 1
ATOM 997 C CA . LYS A 1 127 ? 5.813 -8.147 -28.722 1.00 76.81 127 LYS A CA 1
ATOM 998 C C . LYS A 1 127 ? 4.651 -7.185 -29.010 1.00 76.81 127 LYS A C 1
ATOM 1000 O O . LYS A 1 127 ? 4.870 -5.978 -29.018 1.00 76.81 127 LYS A O 1
ATOM 1005 N N . TYR A 1 128 ? 3.452 -7.686 -29.312 1.00 77.38 128 TYR A N 1
ATOM 1006 C CA . TYR A 1 128 ? 2.397 -6.886 -29.956 1.00 77.38 128 TYR A CA 1
ATOM 1007 C C . TYR A 1 128 ? 1.057 -6.866 -29.215 1.00 77.38 128 TYR A C 1
ATOM 1009 O O . TYR A 1 128 ? 0.060 -6.444 -29.797 1.00 77.38 128 TYR A O 1
ATOM 1017 N N . ASP A 1 129 ? 1.011 -7.300 -27.955 1.00 84.38 129 ASP A N 1
ATOM 1018 C CA . ASP A 1 129 ? -0.209 -7.167 -27.160 1.00 84.38 129 ASP A CA 1
ATOM 1019 C C . ASP A 1 129 ? -0.432 -5.682 -26.780 1.00 84.38 129 ASP A C 1
ATOM 1021 O O . ASP A 1 129 ? 0.410 -5.084 -26.096 1.00 84.38 129 ASP A O 1
ATOM 1025 N N . PRO A 1 130 ? -1.532 -5.049 -27.236 1.00 85.88 130 PRO A N 1
ATOM 1026 C CA . PRO A 1 130 ? -1.785 -3.630 -27.002 1.00 85.88 130 PRO A CA 1
ATOM 1027 C C . PRO A 1 130 ? -1.987 -3.290 -25.519 1.00 85.88 130 PRO A C 1
ATOM 1029 O O . PRO A 1 130 ? -1.600 -2.197 -25.094 1.00 85.88 130 PRO A O 1
ATOM 1032 N N . ASP A 1 131 ? -2.539 -4.210 -24.724 1.00 86.81 131 ASP A N 1
ATOM 1033 C CA . ASP A 1 131 ? -2.780 -3.988 -23.297 1.00 86.81 131 ASP A CA 1
ATOM 1034 C C . ASP A 1 131 ? -1.447 -3.985 -22.539 1.00 86.81 131 ASP A C 1
ATOM 1036 O O . ASP A 1 131 ? -1.182 -3.107 -21.712 1.00 86.81 131 ASP A O 1
ATOM 1040 N N . VAL A 1 132 ? -0.551 -4.905 -22.902 1.00 85.12 132 VAL A N 1
ATOM 1041 C CA . VAL A 1 132 ? 0.812 -4.989 -22.360 1.00 85.12 132 VAL A CA 1
ATOM 1042 C C . VAL A 1 132 ? 1.627 -3.747 -22.722 1.00 85.12 132 VAL A C 1
ATOM 1044 O O . VAL A 1 132 ? 2.287 -3.169 -21.856 1.00 85.12 132 VAL A O 1
ATOM 1047 N N . ILE A 1 133 ? 1.545 -3.277 -23.970 1.00 85.12 133 ILE A N 1
ATOM 1048 C CA . ILE A 1 133 ? 2.225 -2.048 -24.409 1.00 85.12 133 ILE A CA 1
ATOM 1049 C C . ILE A 1 133 ? 1.735 -0.837 -23.605 1.00 85.12 133 ILE A C 1
ATOM 1051 O O . ILE A 1 133 ? 2.546 -0.025 -23.157 1.00 85.12 133 ILE A O 1
ATOM 1055 N N . SER A 1 134 ? 0.423 -0.719 -23.372 1.00 87.38 134 SER A N 1
ATOM 1056 C CA . SER A 1 134 ? -0.139 0.364 -22.555 1.00 87.38 134 SER A CA 1
ATOM 1057 C C . SER A 1 134 ? 0.383 0.331 -21.113 1.00 87.38 134 SER A C 1
ATOM 1059 O O . SER A 1 134 ? 0.683 1.378 -20.527 1.00 87.38 134 SER A O 1
ATOM 1061 N N . ILE A 1 135 ? 0.520 -0.864 -20.535 1.00 87.81 135 ILE A N 1
ATOM 1062 C CA . ILE A 1 135 ? 1.092 -1.049 -19.199 1.00 87.81 135 ILE A CA 1
ATOM 1063 C C . ILE A 1 135 ? 2.568 -0.635 -19.194 1.00 87.81 135 ILE A C 1
ATOM 1065 O O . ILE A 1 135 ? 2.960 0.172 -18.351 1.00 87.81 135 ILE A O 1
ATOM 1069 N N . PHE A 1 136 ? 3.375 -1.077 -20.162 1.00 85.81 136 PHE A N 1
ATOM 1070 C CA . PHE A 1 136 ? 4.784 -0.680 -20.252 1.00 85.81 136 PHE A CA 1
ATOM 1071 C C . PHE A 1 136 ? 4.981 0.817 -20.468 1.00 85.81 136 PHE A C 1
ATOM 1073 O O . PHE A 1 136 ? 5.868 1.387 -19.846 1.00 85.81 136 PHE A O 1
ATOM 1080 N N . ASN A 1 137 ? 4.128 1.479 -21.250 1.00 84.88 137 ASN A N 1
ATOM 1081 C CA . ASN A 1 137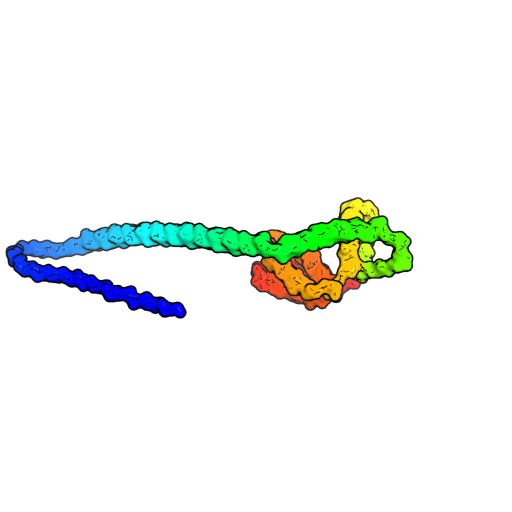 ? 4.158 2.940 -21.383 1.00 84.88 137 ASN A CA 1
ATOM 1082 C C . ASN A 1 137 ? 3.889 3.648 -20.046 1.00 84.88 137 ASN A C 1
ATOM 1084 O O . ASN A 1 137 ? 4.391 4.739 -19.794 1.00 84.88 137 ASN A O 1
ATOM 1088 N N . THR A 1 138 ? 3.104 3.026 -19.166 1.00 86.50 138 THR A N 1
ATOM 1089 C CA . THR A 1 138 ? 2.882 3.551 -17.817 1.00 86.50 138 THR A CA 1
ATOM 1090 C C . THR A 1 138 ? 4.086 3.270 -16.914 1.00 86.50 138 THR A C 1
ATOM 1092 O O . THR A 1 138 ? 4.506 4.144 -16.156 1.00 86.50 138 THR A O 1
ATOM 1095 N N . LEU A 1 139 ? 4.677 2.073 -17.003 1.00 86.62 139 LEU A N 1
ATOM 1096 C CA . LEU A 1 139 ? 5.867 1.714 -16.227 1.00 86.62 139 LEU A CA 1
ATOM 1097 C C . LEU A 1 139 ? 7.132 2.449 -16.683 1.00 86.62 139 LEU A C 1
ATOM 1099 O O . LEU A 1 139 ? 8.005 2.687 -15.851 1.00 86.62 139 LEU A O 1
ATOM 1103 N N . SER A 1 140 ? 7.237 2.854 -17.951 1.00 86.12 140 SER A N 1
ATOM 1104 C CA . SER A 1 140 ? 8.411 3.560 -18.477 1.00 86.12 140 SER A CA 1
ATOM 1105 C C . SER A 1 140 ? 8.649 4.901 -17.787 1.00 86.12 140 SER A C 1
ATOM 1107 O O . SER A 1 140 ? 9.761 5.407 -17.786 1.00 86.12 140 SER A O 1
ATOM 1109 N N . HIS A 1 141 ? 7.637 5.473 -17.132 1.00 83.69 141 HIS A N 1
ATOM 1110 C CA . HIS A 1 141 ? 7.827 6.655 -16.288 1.00 83.69 141 HIS A CA 1
ATOM 1111 C C . HIS A 1 141 ? 8.730 6.399 -15.073 1.00 83.69 141 HIS A C 1
ATOM 1113 O O . HIS A 1 141 ? 9.320 7.337 -14.545 1.00 83.69 141 HIS A O 1
ATOM 1119 N N . PHE A 1 142 ? 8.849 5.144 -14.642 1.00 87.12 142 PHE A N 1
ATOM 1120 C CA . PHE A 1 142 ? 9.658 4.725 -13.500 1.00 87.12 142 PHE A CA 1
ATOM 1121 C C . PHE A 1 142 ? 10.904 3.947 -13.919 1.00 87.12 142 PHE A C 1
ATOM 1123 O O . PHE A 1 142 ? 11.650 3.493 -13.060 1.00 87.12 142 PHE A O 1
ATOM 1130 N N . SER A 1 143 ? 11.166 3.795 -15.218 1.00 86.75 143 SER A N 1
ATOM 1131 C CA . SER A 1 143 ? 12.231 2.923 -15.727 1.00 86.75 143 SER A CA 1
ATOM 1132 C C . SER A 1 143 ? 13.647 3.385 -15.394 1.00 86.75 143 SER A C 1
ATOM 1134 O O . SER A 1 143 ? 14.587 2.673 -15.712 1.00 86.75 143 SER A O 1
ATOM 1136 N N . LEU A 1 144 ? 13.812 4.578 -14.823 1.00 86.25 144 LEU A N 1
ATOM 1137 C CA . LEU A 1 144 ? 15.094 5.118 -14.357 1.00 86.25 144 LEU A CA 1
ATOM 1138 C C . LEU A 1 144 ? 15.246 5.031 -12.835 1.00 86.25 144 LEU A C 1
ATOM 1140 O O . LEU A 1 144 ? 16.308 5.337 -12.297 1.00 86.25 144 LEU A O 1
ATOM 1144 N N . GLU A 1 145 ? 14.173 4.662 -12.140 1.00 84.38 145 GLU A N 1
ATOM 1145 C CA . GLU A 1 145 ? 14.147 4.580 -10.690 1.00 84.38 145 GLU A CA 1
ATOM 1146 C C . GLU A 1 145 ? 14.665 3.220 -10.226 1.00 84.38 145 GLU A C 1
ATOM 1148 O O . GLU A 1 145 ? 14.509 2.193 -10.897 1.00 84.38 145 GLU A O 1
ATOM 1153 N N . ASP A 1 146 ? 15.300 3.232 -9.061 1.00 83.94 146 ASP A N 1
ATOM 1154 C CA . ASP A 1 146 ? 15.934 2.069 -8.464 1.00 83.94 146 ASP A CA 1
ATOM 1155 C C . ASP A 1 146 ? 16.001 2.221 -6.933 1.00 83.94 146 ASP A C 1
ATOM 1157 O O . ASP A 1 146 ? 15.803 3.309 -6.381 1.00 83.94 146 ASP A O 1
ATOM 1161 N N . GLY A 1 147 ? 16.353 1.160 -6.206 1.00 81.88 147 GLY A N 1
ATOM 1162 C CA . GLY A 1 147 ? 16.478 1.192 -4.744 1.00 81.88 147 GLY A CA 1
ATOM 1163 C C . GLY A 1 147 ? 17.465 2.239 -4.209 1.00 81.88 147 GLY A C 1
ATOM 1164 O O . GLY A 1 147 ? 17.392 2.614 -3.039 1.00 81.88 147 GLY A O 1
ATOM 1165 N N . LYS A 1 148 ? 18.375 2.737 -5.057 1.00 84.56 148 LYS A N 1
ATOM 1166 C CA . LYS A 1 148 ? 19.331 3.807 -4.726 1.00 84.56 148 LYS A CA 1
ATOM 1167 C C . LYS A 1 148 ? 18.803 5.215 -5.004 1.00 84.56 148 LYS A C 1
ATOM 1169 O O . LYS A 1 148 ? 19.246 6.144 -4.332 1.00 84.56 148 LYS A O 1
ATOM 1174 N N . SER A 1 149 ? 17.902 5.391 -5.973 1.00 85.31 149 SER A N 1
ATOM 1175 C CA . SER A 1 149 ? 17.374 6.716 -6.331 1.00 85.31 149 SER A CA 1
ATOM 1176 C C . SER A 1 149 ? 16.319 7.196 -5.334 1.00 85.31 149 SER A C 1
ATOM 1178 O O . SER A 1 149 ? 16.161 8.399 -5.131 1.00 85.31 149 SER A O 1
ATOM 1180 N N . ILE A 1 150 ? 15.647 6.265 -4.646 1.00 86.12 150 ILE A N 1
ATOM 1181 C CA . ILE A 1 150 ? 14.579 6.563 -3.690 1.00 86.12 150 ILE A CA 1
ATOM 1182 C C . ILE A 1 150 ? 15.082 6.375 -2.246 1.00 86.12 150 ILE A C 1
ATOM 1184 O O . ILE A 1 150 ? 15.231 5.246 -1.771 1.00 86.12 150 ILE A O 1
ATOM 1188 N N . PRO A 1 151 ? 15.269 7.459 -1.466 1.00 88.81 151 PRO A N 1
ATOM 1189 C CA . PRO A 1 151 ? 15.639 7.343 -0.061 1.00 88.81 151 PRO A CA 1
ATOM 1190 C C . PRO A 1 151 ? 14.557 6.609 0.733 1.00 88.81 151 PRO A C 1
ATOM 1192 O O . PRO A 1 151 ? 13.377 6.977 0.651 1.00 88.81 151 PRO A O 1
ATOM 1195 N N . GLN A 1 152 ? 14.970 5.625 1.538 1.00 91.62 152 GLN A N 1
ATOM 1196 C CA . GLN A 1 152 ? 14.087 4.830 2.405 1.00 91.62 152 GLN A CA 1
ATOM 1197 C C . GLN A 1 152 ? 12.931 4.161 1.638 1.00 91.62 152 GLN A C 1
ATOM 1199 O O . GLN A 1 152 ? 11.782 4.138 2.089 1.00 91.62 152 GLN A O 1
ATOM 1204 N N . ALA A 1 153 ? 13.208 3.674 0.424 1.00 91.19 153 ALA A N 1
ATOM 1205 C CA . ALA A 1 153 ? 12.199 3.070 -0.445 1.00 91.19 153 ALA A CA 1
ATOM 1206 C C . ALA A 1 153 ? 11.483 1.880 0.217 1.00 91.19 153 ALA A C 1
ATOM 1208 O O . ALA A 1 153 ? 10.261 1.761 0.137 1.00 91.19 153 ALA A O 1
ATOM 1209 N N . LYS A 1 154 ? 12.238 1.046 0.945 1.00 93.75 154 LYS A N 1
ATOM 1210 C CA . LYS A 1 154 ? 11.736 -0.149 1.640 1.00 93.75 154 LYS A CA 1
ATOM 1211 C C . LYS A 1 154 ? 10.762 0.218 2.754 1.00 93.75 154 LYS A C 1
ATOM 1213 O O . LYS A 1 154 ? 9.687 -0.363 2.853 1.00 93.75 154 LYS A O 1
ATOM 1218 N N . GLU A 1 155 ? 11.110 1.206 3.570 1.00 94.31 155 GLU A N 1
ATOM 1219 C CA . GLU A 1 155 ? 10.276 1.692 4.665 1.00 94.31 155 GLU A CA 1
ATOM 1220 C C . GLU A 1 155 ? 8.997 2.340 4.129 1.00 94.31 155 GLU A C 1
ATOM 1222 O O . GLU A 1 155 ? 7.909 2.087 4.645 1.00 94.31 155 GLU A O 1
ATOM 1227 N N . LYS A 1 156 ? 9.107 3.127 3.052 1.00 94.56 156 LYS A N 1
ATOM 1228 C CA . LYS A 1 156 ? 7.949 3.737 2.385 1.00 94.56 156 LYS A CA 1
ATOM 1229 C C . LYS A 1 156 ? 7.013 2.684 1.799 1.00 94.56 156 LYS A C 1
ATOM 1231 O O . LYS A 1 156 ? 5.805 2.772 2.011 1.00 94.56 156 LYS A O 1
ATOM 1236 N N . LEU A 1 157 ? 7.552 1.669 1.122 1.00 94.75 157 LEU A N 1
ATOM 1237 C CA . LEU A 1 157 ? 6.754 0.562 0.600 1.00 94.75 157 LEU A CA 1
ATOM 1238 C C . LEU A 1 157 ? 6.100 -0.239 1.731 1.00 94.75 157 LEU A C 1
ATOM 1240 O O . LEU A 1 157 ? 4.916 -0.548 1.642 1.00 94.75 157 LEU A O 1
ATOM 1244 N N . CYS A 1 158 ? 6.815 -0.499 2.827 1.00 95.62 158 CYS A N 1
ATOM 1245 C CA . CYS A 1 158 ? 6.245 -1.136 4.014 1.00 95.62 158 CYS A CA 1
ATOM 1246 C C . CYS A 1 158 ? 5.027 -0.360 4.532 1.00 95.62 158 CYS A C 1
ATOM 1248 O O . CYS A 1 158 ? 3.964 -0.941 4.735 1.00 95.62 158 CYS A O 1
ATOM 1250 N N . LEU A 1 159 ? 5.130 0.965 4.676 1.00 96.12 159 LEU A N 1
ATOM 1251 C CA . LEU A 1 159 ? 4.008 1.804 5.109 1.00 96.12 159 LEU A CA 1
ATOM 1252 C C . LEU A 1 159 ? 2.820 1.753 4.134 1.00 96.12 159 LEU A C 1
ATOM 1254 O O . LEU A 1 159 ? 1.668 1.709 4.576 1.00 96.12 159 LEU A O 1
ATOM 1258 N N . LEU A 1 160 ? 3.076 1.703 2.823 1.00 95.62 160 LEU A N 1
ATOM 1259 C CA . LEU A 1 160 ? 2.026 1.524 1.817 1.00 95.62 160 LEU A CA 1
ATOM 1260 C C . LEU A 1 160 ? 1.329 0.170 1.990 1.00 95.62 160 LEU A C 1
ATOM 1262 O O . LEU A 1 160 ? 0.113 0.133 2.170 1.00 95.62 160 LEU A O 1
ATOM 1266 N N . VAL A 1 161 ? 2.090 -0.922 2.075 1.00 95.62 161 VAL A N 1
ATOM 1267 C CA . VAL A 1 161 ? 1.559 -2.274 2.313 1.00 95.62 161 VAL A CA 1
ATOM 1268 C C . VAL A 1 161 ? 0.757 -2.330 3.617 1.00 95.62 161 VAL A C 1
ATOM 1270 O O . VAL A 1 161 ? -0.324 -2.921 3.664 1.00 95.62 161 VAL A O 1
ATOM 1273 N N . MET A 1 162 ? 1.217 -1.667 4.679 1.00 95.31 162 MET A N 1
ATOM 1274 C CA . MET A 1 162 ? 0.494 -1.604 5.952 1.00 95.31 162 MET A CA 1
ATOM 1275 C C . MET A 1 162 ? -0.816 -0.816 5.853 1.00 95.31 162 MET A C 1
ATOM 1277 O O . MET A 1 162 ? -1.787 -1.200 6.506 1.00 95.31 162 MET A O 1
ATOM 1281 N N . SER A 1 163 ? -0.891 0.208 5.001 1.00 95.56 163 SER A N 1
ATOM 1282 C CA . SER A 1 163 ? -2.098 1.032 4.823 1.00 95.56 163 SER A CA 1
ATOM 1283 C C . SER A 1 163 ? -3.118 0.476 3.819 1.00 95.56 163 SER A C 1
ATOM 1285 O O . SER A 1 163 ? -4.286 0.853 3.885 1.00 95.56 163 SER A O 1
ATOM 1287 N N . MET A 1 164 ? -2.729 -0.457 2.945 1.00 93.50 164 MET A N 1
ATOM 1288 C CA . MET A 1 164 ? -3.645 -1.093 1.987 1.00 93.50 164 MET A CA 1
ATOM 1289 C C . MET A 1 164 ? -4.739 -1.953 2.656 1.00 93.50 164 MET A C 1
ATOM 1291 O O . MET A 1 164 ? -4.481 -2.593 3.679 1.00 93.50 164 MET A O 1
ATOM 1295 N N . PRO A 1 165 ? -5.949 -2.055 2.084 1.00 94.62 165 PRO A N 1
ATOM 1296 C CA . PRO A 1 165 ? -6.951 -3.031 2.509 1.00 94.62 165 PRO A CA 1
ATOM 1297 C C . PRO A 1 165 ? -6.439 -4.477 2.423 1.00 94.62 165 PRO A C 1
ATOM 1299 O O . PRO A 1 165 ? -5.663 -4.833 1.537 1.00 94.62 165 PRO A O 1
ATOM 1302 N N . ALA A 1 166 ? -6.899 -5.341 3.332 1.00 92.50 166 ALA A N 1
ATOM 1303 C CA . ALA A 1 166 ? -6.529 -6.758 3.302 1.00 92.50 166 ALA A CA 1
ATOM 1304 C C . ALA A 1 166 ? -7.048 -7.472 2.041 1.00 92.50 166 ALA A C 1
ATOM 1306 O O . ALA A 1 166 ? -6.366 -8.356 1.539 1.00 92.50 166 ALA A O 1
ATOM 1307 N N . SER A 1 167 ? -8.207 -7.063 1.507 1.00 93.44 167 SER A N 1
ATOM 1308 C CA . SER A 1 167 ? -8.769 -7.598 0.256 1.00 93.44 167 SER A CA 1
ATOM 1309 C C . SER A 1 167 ? -7.784 -7.528 -0.904 1.00 93.44 167 SER A C 1
ATOM 1311 O O . SER A 1 167 ? -7.684 -8.470 -1.681 1.00 93.44 167 SER A O 1
ATOM 1313 N N . ASP A 1 168 ? -7.028 -6.436 -0.979 1.00 93.12 168 ASP A N 1
ATOM 1314 C CA . ASP A 1 168 ? -6.150 -6.154 -2.110 1.00 93.12 168 ASP A CA 1
ATOM 1315 C C . ASP A 1 168 ? -4.856 -6.967 -1.977 1.00 93.12 168 ASP A C 1
ATOM 1317 O O . ASP A 1 168 ? -4.370 -7.551 -2.945 1.00 93.12 168 ASP A O 1
ATOM 1321 N N . LEU A 1 169 ? -4.347 -7.086 -0.745 1.00 93.00 169 LEU A N 1
ATOM 1322 C CA . LEU A 1 169 ? -3.155 -7.870 -0.400 1.00 93.00 169 LEU A CA 1
ATOM 1323 C C . LEU A 1 169 ? -3.365 -9.383 -0.476 1.00 93.00 169 LEU A C 1
ATOM 1325 O O . LEU A 1 169 ? -2.395 -10.126 -0.587 1.00 93.00 169 LEU A O 1
ATOM 1329 N N . LEU A 1 170 ? -4.606 -9.856 -0.379 1.00 91.69 170 LEU A N 1
ATOM 1330 C CA . LEU A 1 170 ? -4.947 -11.279 -0.450 1.00 91.69 170 LEU A CA 1
ATOM 1331 C C . LEU A 1 170 ? -5.034 -11.803 -1.890 1.00 91.69 170 LEU A C 1
ATOM 1333 O O . LEU A 1 170 ? -5.455 -12.937 -2.108 1.00 91.69 170 LEU A O 1
ATOM 1337 N N . THR A 1 171 ? -4.642 -11.003 -2.879 1.00 93.31 171 THR A N 1
ATOM 1338 C CA . THR A 1 171 ? -4.583 -11.440 -4.273 1.00 93.31 171 THR A CA 1
ATOM 1339 C C . THR A 1 171 ? -3.159 -11.851 -4.644 1.00 93.31 171 THR A C 1
ATOM 1341 O O . THR A 1 171 ? -2.192 -11.161 -4.318 1.00 93.31 171 THR A O 1
ATOM 1344 N N . ILE A 1 172 ? -3.021 -12.980 -5.347 1.00 92.62 172 ILE A N 1
ATOM 1345 C CA . ILE A 1 172 ? -1.721 -13.486 -5.821 1.00 92.62 172 ILE A CA 1
ATOM 1346 C C . ILE A 1 172 ? -0.979 -12.434 -6.664 1.00 92.62 172 ILE A C 1
ATOM 1348 O O . ILE A 1 172 ? 0.186 -12.176 -6.361 1.00 92.62 172 ILE A O 1
ATOM 1352 N N . PRO A 1 173 ? -1.615 -11.758 -7.650 1.00 92.44 173 PRO A N 1
ATOM 1353 C CA . PRO A 1 173 ? -0.924 -10.755 -8.459 1.00 92.44 173 PRO A CA 1
ATOM 1354 C C . PRO A 1 173 ? -0.366 -9.601 -7.626 1.00 92.44 173 PRO A C 1
ATOM 1356 O O . PRO A 1 173 ? 0.729 -9.124 -7.899 1.00 92.44 173 PRO A O 1
ATOM 1359 N N . MET A 1 174 ? -1.082 -9.178 -6.580 1.00 94.44 174 MET A N 1
ATOM 1360 C CA . MET A 1 174 ? -0.607 -8.114 -5.701 1.00 94.44 174 MET A CA 1
ATOM 1361 C C . MET A 1 174 ? 0.603 -8.558 -4.877 1.00 94.44 174 MET A C 1
ATOM 1363 O O . MET A 1 174 ? 1.575 -7.814 -4.775 1.00 94.44 174 MET A O 1
ATOM 1367 N N . GLN A 1 175 ? 0.573 -9.765 -4.303 1.00 94.19 175 GLN A N 1
ATOM 1368 C CA . GLN A 1 175 ? 1.715 -10.276 -3.537 1.00 94.19 175 GLN A CA 1
ATOM 1369 C C . GLN A 1 175 ? 2.951 -10.465 -4.420 1.00 94.19 175 GLN A C 1
ATOM 1371 O O . GLN A 1 175 ? 4.038 -10.078 -4.001 1.00 94.19 175 GLN A O 1
ATOM 1376 N N . LEU A 1 176 ? 2.782 -10.971 -5.648 1.00 92.25 176 LEU A N 1
ATOM 1377 C CA . LEU A 1 176 ? 3.863 -11.078 -6.633 1.00 92.25 176 LEU A CA 1
ATOM 1378 C C . LEU A 1 176 ? 4.410 -9.706 -7.037 1.00 92.25 176 LEU A C 1
ATOM 1380 O O . LEU A 1 176 ? 5.620 -9.524 -7.062 1.00 92.25 176 LEU A O 1
ATOM 1384 N N . ALA A 1 177 ? 3.543 -8.724 -7.295 1.00 93.00 177 ALA A N 1
ATOM 1385 C CA . ALA A 1 177 ? 3.978 -7.374 -7.647 1.00 93.00 177 ALA A CA 1
ATOM 1386 C C . ALA A 1 177 ? 4.783 -6.719 -6.513 1.00 93.00 177 ALA A C 1
ATOM 1388 O O . ALA A 1 177 ? 5.825 -6.117 -6.755 1.00 93.00 177 ALA A O 1
ATOM 1389 N N . ILE A 1 178 ? 4.335 -6.861 -5.261 1.00 94.75 178 ILE A N 1
ATOM 1390 C CA . ILE A 1 178 ? 5.064 -6.330 -4.103 1.00 94.75 178 ILE A CA 1
ATOM 1391 C C . ILE A 1 178 ? 6.392 -7.075 -3.910 1.00 94.75 178 ILE A C 1
ATOM 1393 O O . ILE A 1 178 ? 7.399 -6.430 -3.622 1.00 94.75 178 ILE A O 1
ATOM 1397 N N . ALA A 1 179 ? 6.404 -8.403 -4.069 1.00 93.94 179 ALA A N 1
ATOM 1398 C CA . ALA A 1 179 ? 7.622 -9.207 -3.990 1.00 93.94 179 ALA A CA 1
ATOM 1399 C C . ALA A 1 179 ? 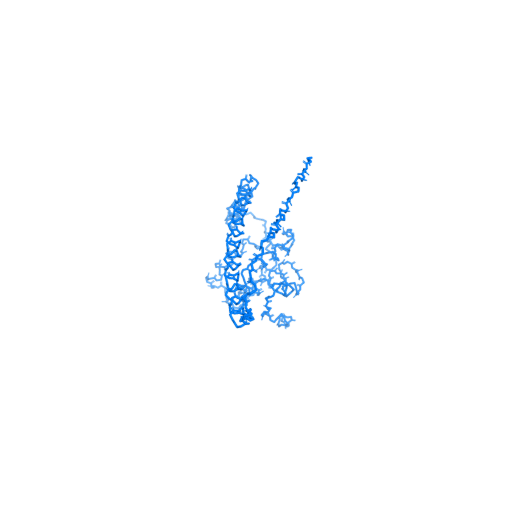8.638 -8.776 -5.056 1.00 93.94 179 ALA A C 1
ATOM 1401 O O . ALA A 1 179 ? 9.770 -8.462 -4.709 1.00 93.94 179 ALA A O 1
ATOM 1402 N N . PHE A 1 180 ? 8.202 -8.624 -6.310 1.00 93.00 180 PHE A N 1
ATOM 1403 C CA . PHE A 1 180 ? 9.031 -8.140 -7.413 1.00 93.00 180 PHE A CA 1
ATOM 1404 C C . PHE A 1 180 ? 9.647 -6.768 -7.110 1.00 93.00 180 PHE A C 1
ATOM 1406 O O . PHE A 1 180 ? 10.855 -6.590 -7.213 1.00 93.00 180 PHE A O 1
ATOM 1413 N N . VAL A 1 181 ? 8.848 -5.796 -6.656 1.00 93.81 181 VAL A N 1
ATOM 1414 C CA . VAL A 1 181 ? 9.377 -4.468 -6.294 1.00 93.81 181 VAL A CA 1
ATOM 1415 C C . VAL A 1 181 ? 10.390 -4.568 -5.148 1.00 93.81 181 VAL A C 1
ATOM 1417 O O . VAL A 1 181 ? 11.392 -3.853 -5.129 1.00 93.81 181 VAL A O 1
ATOM 1420 N N . LEU A 1 182 ? 10.152 -5.446 -4.175 1.00 93.38 182 LEU A N 1
ATOM 1421 C CA . LEU A 1 182 ? 11.066 -5.623 -3.054 1.00 93.38 182 LEU A CA 1
ATOM 1422 C C . LEU A 1 182 ? 12.384 -6.265 -3.465 1.00 93.38 182 LEU A C 1
ATOM 1424 O O . LEU A 1 182 ? 13.429 -5.782 -3.037 1.00 93.38 182 LEU A O 1
ATOM 1428 N N . GLU A 1 183 ? 12.334 -7.337 -4.241 1.00 92.56 183 GLU A N 1
ATOM 1429 C CA . GLU A 1 183 ? 13.485 -8.182 -4.554 1.00 92.56 183 GLU A CA 1
ATOM 1430 C C . GLU A 1 183 ? 14.279 -7.620 -5.734 1.00 92.56 183 GLU A C 1
ATOM 1432 O O . GLU A 1 183 ? 15.479 -7.381 -5.591 1.00 92.56 183 GLU A O 1
ATOM 1437 N N . GLU A 1 184 ? 13.602 -7.283 -6.831 1.00 91.12 184 GLU A N 1
ATOM 1438 C CA . GLU A 1 184 ? 14.242 -6.875 -8.085 1.00 91.12 184 GLU A CA 1
ATOM 1439 C C . GLU A 1 184 ? 14.569 -5.380 -8.138 1.00 91.12 184 GLU A C 1
ATOM 1441 O O . GLU A 1 184 ? 15.604 -4.992 -8.676 1.00 91.12 184 GLU A O 1
ATOM 1446 N N . ILE A 1 185 ? 13.722 -4.522 -7.553 1.00 92.00 185 ILE A N 1
ATOM 1447 C CA . ILE A 1 185 ? 13.922 -3.060 -7.605 1.00 92.00 185 ILE A CA 1
ATOM 1448 C C . ILE A 1 185 ? 14.637 -2.553 -6.350 1.00 92.00 185 ILE A C 1
ATOM 1450 O O . ILE A 1 185 ? 15.537 -1.723 -6.418 1.00 92.00 185 ILE A O 1
ATOM 1454 N N . PHE A 1 186 ? 14.238 -3.006 -5.160 1.00 93.06 186 PHE A N 1
ATOM 1455 C CA . PHE A 1 186 ? 14.801 -2.482 -3.910 1.00 93.06 186 PHE A CA 1
ATOM 1456 C C . PHE A 1 186 ? 15.880 -3.371 -3.287 1.00 93.06 186 PHE A C 1
ATOM 1458 O O . PHE A 1 186 ? 16.483 -2.956 -2.288 1.00 93.06 186 PHE A O 1
ATOM 1465 N N . TRP A 1 187 ? 16.141 -4.563 -3.831 1.00 92.19 187 TRP A N 1
ATOM 1466 C CA . TRP A 1 187 ? 17.074 -5.552 -3.272 1.00 92.19 187 TRP A CA 1
ATOM 1467 C C . TRP A 1 187 ? 16.871 -5.746 -1.764 1.00 92.19 187 TRP A C 1
ATOM 1469 O O . TRP A 1 187 ? 17.775 -5.586 -0.930 1.00 92.19 187 TRP A O 1
ATOM 1479 N N . ALA A 1 188 ? 15.618 -5.927 -1.362 1.00 90.94 188 ALA A N 1
ATOM 1480 C CA . ALA A 1 188 ? 15.238 -6.276 -0.006 1.00 90.94 188 ALA A CA 1
ATOM 1481 C C . ALA A 1 188 ? 15.550 -7.750 0.273 1.00 90.94 188 ALA A C 1
ATOM 1483 O O . ALA A 1 188 ? 15.818 -8.541 -0.624 1.00 90.94 188 ALA A O 1
ATOM 1484 N N . ALA A 1 189 ? 15.532 -8.125 1.552 1.00 90.94 189 ALA A N 1
ATOM 1485 C CA . ALA A 1 189 ? 15.674 -9.529 1.905 1.00 90.94 189 ALA A CA 1
ATOM 1486 C C . ALA A 1 189 ? 14.445 -10.320 1.400 1.00 90.94 189 ALA A C 1
ATOM 1488 O O . ALA A 1 189 ? 13.326 -9.850 1.624 1.00 90.94 189 ALA A O 1
ATOM 1489 N N . PRO A 1 190 ? 14.613 -11.547 0.871 1.00 82.56 190 PRO A N 1
ATOM 1490 C CA . PRO A 1 190 ? 13.538 -12.376 0.286 1.00 82.56 190 PRO A CA 1
ATOM 1491 C C . PRO A 1 190 ? 12.461 -12.835 1.292 1.00 82.56 190 PRO A C 1
ATOM 1493 O O . PRO A 1 190 ? 11.533 -13.570 0.983 1.00 82.56 190 PRO A O 1
ATOM 1496 N N . ARG A 1 191 ? 12.570 -12.414 2.558 1.00 89.19 191 ARG A N 1
ATOM 1497 C CA . ARG A 1 191 ? 11.586 -12.671 3.622 1.00 89.19 191 ARG A CA 1
ATOM 1498 C C . ARG A 1 191 ? 10.919 -11.401 4.141 1.00 89.19 191 ARG A C 1
ATOM 1500 O O . ARG A 1 191 ? 10.111 -11.481 5.065 1.00 89.19 191 ARG A O 1
ATOM 1507 N N . ALA A 1 192 ? 11.251 -10.237 3.582 1.00 93.19 192 ALA A N 1
ATOM 1508 C CA . ALA A 1 192 ? 10.713 -8.959 4.034 1.00 93.19 192 ALA A CA 1
ATOM 1509 C C . ALA A 1 192 ? 9.185 -8.928 3.893 1.00 93.19 192 ALA A C 1
ATOM 1511 O O . ALA A 1 192 ? 8.490 -8.638 4.865 1.00 93.19 192 ALA A O 1
ATOM 1512 N N . LEU A 1 193 ? 8.656 -9.334 2.732 1.00 94.06 193 LEU A N 1
ATOM 1513 C CA . LEU A 1 193 ? 7.212 -9.374 2.501 1.00 94.06 193 LEU A CA 1
ATOM 1514 C C . LEU A 1 193 ? 6.500 -10.322 3.471 1.00 94.06 193 LEU A C 1
ATOM 1516 O O . LEU A 1 193 ? 5.508 -9.941 4.090 1.00 94.06 193 LEU A O 1
ATOM 1520 N N . ALA A 1 194 ? 7.038 -11.530 3.660 1.00 93.81 194 ALA A N 1
ATOM 1521 C CA . ALA A 1 194 ? 6.480 -12.515 4.583 1.00 93.81 194 ALA A CA 1
ATOM 1522 C C . ALA A 1 194 ? 6.395 -11.969 6.019 1.00 93.81 194 ALA A C 1
ATOM 1524 O O . ALA A 1 194 ? 5.372 -12.120 6.685 1.00 93.81 194 ALA A O 1
ATOM 1525 N N . GLN A 1 195 ? 7.438 -11.274 6.486 1.00 94.94 195 GLN A N 1
ATOM 1526 C CA . GLN A 1 195 ? 7.446 -10.631 7.803 1.00 94.94 195 GLN A CA 1
ATOM 1527 C C . GLN A 1 195 ? 6.398 -9.515 7.907 1.00 94.94 195 GLN A C 1
ATOM 1529 O O . GLN A 1 195 ? 5.716 -9.404 8.928 1.00 94.94 195 GLN A O 1
ATOM 1534 N N . TRP A 1 196 ? 6.241 -8.703 6.858 1.00 95.12 196 TRP A N 1
ATOM 1535 C CA . TRP A 1 196 ? 5.267 -7.610 6.832 1.00 95.12 196 TRP A CA 1
ATOM 1536 C C . TRP A 1 196 ? 3.829 -8.131 6.853 1.00 95.12 196 TRP A C 1
ATOM 1538 O O . TRP A 1 196 ? 3.016 -7.668 7.656 1.00 95.12 196 TRP A O 1
ATOM 1548 N N . LEU A 1 197 ? 3.523 -9.138 6.032 1.00 94.31 197 LEU A N 1
ATOM 1549 C CA . LEU A 1 197 ? 2.205 -9.771 6.011 1.00 94.31 197 LEU A CA 1
ATOM 1550 C C . LEU A 1 197 ? 1.911 -10.494 7.328 1.00 94.31 197 LEU A C 1
ATOM 1552 O O . LEU A 1 197 ? 0.820 -10.334 7.877 1.00 94.31 197 LEU A O 1
ATOM 1556 N N . HIS A 1 198 ? 2.901 -11.184 7.905 1.00 95.00 198 HIS A N 1
ATOM 1557 C CA . HIS A 1 198 ? 2.766 -11.811 9.219 1.00 95.00 198 HIS A CA 1
ATOM 1558 C C . HIS A 1 198 ? 2.419 -10.788 10.308 1.00 95.00 198 HIS A C 1
ATOM 1560 O O . HIS A 1 198 ? 1.480 -10.999 11.076 1.00 95.00 198 HIS A O 1
ATOM 1566 N N . HIS A 1 199 ? 3.110 -9.643 10.339 1.00 95.31 199 HIS A N 1
ATOM 1567 C CA . HIS A 1 199 ? 2.806 -8.564 11.281 1.00 95.31 199 HIS A CA 1
ATOM 1568 C C . HIS A 1 199 ? 1.378 -8.024 11.102 1.00 95.31 199 HIS A C 1
ATOM 1570 O O . HIS A 1 199 ? 0.677 -7.755 12.079 1.00 95.31 199 HIS A O 1
ATOM 1576 N N . LYS A 1 200 ? 0.912 -7.936 9.853 1.00 94.12 200 LYS A N 1
ATOM 1577 C CA . LYS A 1 200 ? -0.453 -7.525 9.504 1.00 94.12 200 LYS A CA 1
ATOM 1578 C C . LYS A 1 200 ? -1.509 -8.620 9.724 1.00 94.12 200 LYS A C 1
ATOM 1580 O O . LYS A 1 200 ? -2.699 -8.348 9.579 1.00 94.12 200 LYS A O 1
ATOM 1585 N N . LYS A 1 201 ? -1.103 -9.836 10.111 1.00 95.56 201 LYS A N 1
ATOM 1586 C CA . LYS A 1 201 ? -1.955 -11.036 10.225 1.00 95.56 201 LYS A CA 1
ATOM 1587 C C . LYS A 1 201 ? -2.615 -11.434 8.897 1.00 95.56 201 LYS A C 1
ATOM 1589 O O . LYS A 1 201 ? -3.749 -11.906 8.880 1.00 95.56 201 LYS A O 1
ATOM 1594 N N . VAL A 1 202 ? -1.902 -11.235 7.791 1.00 93.31 202 VAL A N 1
ATOM 1595 C CA . VAL A 1 202 ? -2.307 -11.638 6.439 1.00 93.31 202 VAL A CA 1
ATOM 1596 C C . VAL A 1 202 ? -1.458 -12.843 6.018 1.00 93.31 202 VAL A C 1
ATOM 1598 O O . VAL A 1 202 ? -0.242 -12.812 6.213 1.00 93.31 202 VAL A O 1
ATOM 1601 N N . PRO A 1 203 ? -2.053 -13.917 5.472 1.00 92.62 203 PRO A N 1
ATOM 1602 C CA . PRO A 1 203 ? -1.292 -15.044 4.951 1.00 92.62 203 PRO A CA 1
ATOM 1603 C C . PRO A 1 203 ? -0.517 -14.655 3.686 1.00 92.62 203 PRO A C 1
ATOM 1605 O O . PRO A 1 203 ? -1.028 -13.958 2.806 1.00 92.62 203 PRO A O 1
ATOM 1608 N N . LEU A 1 204 ? 0.713 -15.156 3.592 1.00 91.25 204 LEU A N 1
ATOM 1609 C CA . LEU A 1 204 ? 1.447 -15.208 2.335 1.00 91.25 204 LEU A CA 1
ATOM 1610 C C . LEU A 1 204 ? 0.862 -16.357 1.504 1.00 91.25 204 LEU A C 1
ATOM 1612 O O . LEU A 1 204 ? 0.766 -17.478 1.995 1.00 91.25 204 LEU A O 1
ATOM 1616 N N . ILE A 1 205 ? 0.418 -16.049 0.290 1.00 89.00 205 ILE A N 1
ATOM 1617 C CA . ILE A 1 205 ? -0.228 -16.994 -0.633 1.00 89.00 205 ILE A CA 1
ATOM 1618 C C . ILE A 1 205 ? 0.781 -17.487 -1.678 1.00 89.00 205 ILE A C 1
ATOM 1620 O O . ILE A 1 205 ? 0.614 -18.567 -2.234 1.00 89.00 205 ILE A O 1
ATOM 1624 N N . ILE A 1 206 ? 1.825 -16.700 -1.947 1.00 84.88 206 ILE A N 1
ATOM 1625 C CA . ILE A 1 206 ? 2.891 -17.062 -2.880 1.00 84.88 206 ILE A CA 1
ATOM 1626 C C . ILE A 1 206 ? 3.868 -18.055 -2.233 1.00 84.88 206 ILE A C 1
ATOM 1628 O O . ILE A 1 206 ? 4.428 -17.782 -1.170 1.00 84.88 206 ILE A O 1
ATOM 1632 N N . ASP A 1 207 ? 4.101 -19.191 -2.891 1.00 70.62 207 ASP A N 1
ATOM 1633 C CA . ASP A 1 207 ? 5.201 -20.099 -2.556 1.00 70.62 207 ASP A CA 1
ATOM 1634 C C . ASP A 1 207 ? 6.497 -19.532 -3.155 1.00 70.62 207 ASP A C 1
ATOM 1636 O O . ASP A 1 207 ? 6.816 -19.752 -4.323 1.00 70.62 207 ASP A O 1
ATOM 1640 N N . ILE A 1 208 ? 7.237 -18.763 -2.351 1.00 60.66 208 ILE A N 1
ATOM 1641 C CA . ILE A 1 208 ? 8.502 -18.111 -2.754 1.00 60.66 208 ILE A CA 1
ATOM 1642 C C . ILE A 1 208 ? 9.580 -19.150 -3.143 1.00 60.66 208 ILE A C 1
ATOM 1644 O O . ILE A 1 208 ? 10.500 -18.851 -3.899 1.00 60.66 208 ILE A O 1
ATOM 1648 N N . ASP A 1 209 ? 9.439 -20.405 -2.709 1.00 52.47 209 ASP A N 1
ATOM 1649 C CA . ASP A 1 209 ? 10.430 -21.462 -2.940 1.00 52.47 209 ASP A CA 1
ATOM 1650 C C . ASP A 1 209 ? 10.441 -22.033 -4.377 1.00 52.47 209 ASP A C 1
ATOM 1652 O O . ASP A 1 209 ? 11.348 -22.791 -4.721 1.00 52.47 209 ASP A O 1
ATOM 1656 N N . LEU A 1 210 ? 9.490 -21.665 -5.245 1.00 47.19 210 LEU A N 1
ATOM 1657 C CA . LEU A 1 210 ? 9.414 -22.180 -6.624 1.00 47.19 210 LEU A CA 1
ATOM 1658 C C . LEU A 1 210 ? 10.120 -21.319 -7.684 1.00 47.19 210 LEU A C 1
ATOM 1660 O O . LEU A 1 210 ? 10.225 -21.762 -8.823 1.00 47.19 210 LEU A O 1
ATOM 1664 N N . GLN A 1 211 ? 10.630 -20.131 -7.340 1.00 46.62 211 GLN A N 1
ATOM 1665 C CA . GLN A 1 211 ? 11.310 -19.248 -8.308 1.00 46.62 211 GLN A CA 1
ATOM 1666 C C . GLN A 1 211 ? 12.844 -19.243 -8.210 1.00 46.62 211 GLN A C 1
ATOM 1668 O O . GLN A 1 211 ? 13.504 -18.652 -9.052 1.00 46.62 211 GLN A O 1
ATOM 1673 N N . ALA A 1 212 ? 13.445 -19.964 -7.256 1.00 43.03 212 ALA A N 1
ATOM 1674 C CA . ALA A 1 212 ? 14.907 -20.069 -7.136 1.00 43.03 212 ALA A CA 1
ATOM 1675 C C . ALA A 1 212 ? 15.545 -21.183 -8.004 1.00 43.03 212 ALA A C 1
ATOM 1677 O O . ALA A 1 212 ? 16.699 -21.545 -7.778 1.00 43.03 212 ALA A O 1
ATOM 1678 N N . THR A 1 213 ? 14.807 -21.785 -8.949 1.00 35.06 213 THR A N 1
ATOM 1679 C CA . THR A 1 213 ? 15.278 -22.947 -9.744 1.00 35.06 213 THR A CA 1
ATOM 1680 C C . THR A 1 213 ? 15.169 -22.816 -11.266 1.00 35.06 213 THR A C 1
ATOM 1682 O O . THR A 1 213 ? 15.316 -23.814 -11.972 1.00 35.06 213 THR A O 1
ATOM 1685 N N . THR A 1 214 ? 15.010 -21.606 -11.790 1.00 34.19 214 THR A N 1
ATOM 1686 C CA . THR A 1 214 ? 15.135 -21.307 -13.229 1.00 34.19 214 THR A CA 1
ATOM 1687 C C . THR A 1 214 ? 15.989 -20.076 -13.413 1.00 34.19 214 THR A C 1
ATOM 1689 O O . THR A 1 214 ? 16.898 -20.132 -14.267 1.00 34.19 214 THR A O 1
#